Protein AF-A0A522PS83-F1 (afdb_monomer)

pLDDT: mean 82.94, std 20.89, range [27.08, 98.62]

Nearest PDB structures (foldseek):
  3h20-assembly1_A  TM=4.735E-01  e=2.534E-14  Plasmid RSF1010
  8bqs-assembly1_Eq  TM=2.763E-01  e=6.821E+00  Tetrahymena thermophila SB210
  8gym-assembly1_x  TM=2.435E-01  e=6.091E+00  Tetrahymena thermophila SB210

Mean predicted aligned error: 16.38 Å

Secondary structure (DSSP, 8-state):
---STTS-SSTTSPPHHHHHHHHS-TT-EEEEEEEETTTTEEEEEEEEHHHHHTTTHHHHHHHHHTT-EEEEESSEEPTT-SS-SGGGEEE--EEEEEE-SSHHHHHHHHHH-TTSPPPSEEEEEETTEEEEEEEB-S--HHHHHHHHHHHHHHH---TTS-STT-EEEPTTSEE-SSSS-EE-EEEE-----B-GGG--S----PPP--GGGTTTGGGT--------HHHHHHHHHHHHHHTT--HHHHHHHHHHHTTTSSSHHHHHHHHHHHHHHHHHHHTT--HHHHHHHHTT--SSTTS-HHHHHHHHHHHHHHHHHHHHHHHHHTS----------------

Structure (mmCIF, N/CA/C/O backbone):
data_AF-A0A522PS83-F1
#
_entry.id   AF-A0A522PS83-F1
#
loop_
_atom_site.group_PDB
_atom_site.id
_atom_site.type_symbol
_atom_site.label_atom_id
_atom_site.label_alt_id
_atom_site.label_comp_id
_atom_site.label_asym_id
_atom_site.label_entity_id
_atom_site.label_seq_id
_atom_site.pdbx_PDB_ins_code
_atom_site.Cartn_x
_atom_site.Cartn_y
_atom_site.Cartn_z
_atom_site.occupancy
_atom_site.B_iso_or_equiv
_atom_site.auth_seq_id
_atom_site.auth_comp_id
_atom_site.auth_asym_id
_atom_site.auth_atom_id
_atom_site.pdbx_PDB_model_num
ATOM 1 N N . MET A 1 1 ? 24.414 13.169 11.002 1.00 33.94 1 MET A N 1
ATOM 2 C CA . MET A 1 1 ? 23.215 12.868 10.188 1.00 33.94 1 MET A CA 1
ATOM 3 C C . MET A 1 1 ? 23.700 12.121 8.958 1.00 33.94 1 MET A C 1
ATOM 5 O O . MET A 1 1 ? 24.505 12.720 8.258 1.00 33.94 1 MET A O 1
ATOM 9 N N . PRO A 1 2 ? 23.307 10.871 8.667 1.00 35.22 2 PRO A N 1
ATOM 10 C CA . PRO A 1 2 ? 23.619 10.298 7.364 1.00 35.22 2 PRO A CA 1
ATOM 11 C C . PRO A 1 2 ? 22.673 10.936 6.335 1.00 35.22 2 PRO A C 1
ATOM 13 O O . PRO A 1 2 ? 21.620 10.407 5.992 1.00 35.22 2 PRO A O 1
ATOM 16 N N . GLN A 1 3 ? 23.009 12.161 5.932 1.00 44.69 3 GLN A N 1
ATOM 17 C CA . GLN A 1 3 ? 22.616 12.717 4.646 1.00 44.69 3 GLN A CA 1
ATOM 18 C C . GLN A 1 3 ? 23.431 11.968 3.582 1.00 44.69 3 GLN A C 1
ATOM 20 O O . GLN A 1 3 ? 24.632 11.815 3.772 1.00 44.69 3 GLN A O 1
ATOM 25 N N . LEU A 1 4 ? 22.771 11.558 2.488 1.00 42.72 4 LEU A N 1
ATOM 26 C CA . LEU A 1 4 ? 23.319 11.229 1.151 1.00 42.72 4 LEU A CA 1
ATOM 27 C C . LEU A 1 4 ? 23.175 9.794 0.604 1.00 42.72 4 LEU A C 1
ATOM 29 O O . LEU A 1 4 ? 23.260 9.653 -0.608 1.00 42.72 4 LEU A O 1
ATOM 33 N N . GLU A 1 5 ? 22.808 8.760 1.367 1.00 47.12 5 GLU A N 1
ATOM 34 C CA . GLU A 1 5 ? 22.541 7.425 0.758 1.00 47.12 5 GLU A CA 1
ATOM 35 C C . GLU A 1 5 ? 21.129 7.267 0.155 1.00 47.12 5 GLU A C 1
ATOM 37 O O . GLU A 1 5 ? 20.759 6.203 -0.339 1.00 47.12 5 GLU A O 1
ATOM 42 N N . GLN A 1 6 ? 20.308 8.321 0.197 1.00 52.25 6 GLN A N 1
ATOM 43 C CA . GLN A 1 6 ? 18.889 8.259 -0.175 1.00 52.25 6 GLN A CA 1
ATOM 44 C C . GLN A 1 6 ? 18.488 9.155 -1.351 1.00 52.25 6 GLN A C 1
ATOM 46 O O . GLN A 1 6 ? 17.303 9.236 -1.664 1.00 52.25 6 GLN A O 1
ATOM 51 N N . ASN A 1 7 ? 19.430 9.730 -2.097 1.00 54.78 7 ASN A N 1
ATOM 52 C CA . ASN A 1 7 ? 19.102 10.246 -3.432 1.00 54.78 7 ASN A CA 1
ATOM 53 C C . ASN A 1 7 ? 19.032 9.076 -4.415 1.00 54.78 7 ASN A C 1
ATOM 55 O O . ASN A 1 7 ? 19.823 8.139 -4.271 1.00 54.78 7 ASN A O 1
ATOM 59 N N . PRO A 1 8 ? 18.042 9.037 -5.317 1.00 55.44 8 PRO A N 1
ATOM 60 C CA . PRO A 1 8 ? 17.927 7.920 -6.235 1.00 55.44 8 PRO A CA 1
ATOM 61 C C . PRO A 1 8 ? 19.160 7.879 -7.136 1.00 55.44 8 PRO A C 1
ATOM 63 O O . PRO A 1 8 ? 19.649 8.915 -7.579 1.00 55.44 8 PRO A O 1
ATOM 66 N N . ALA A 1 9 ? 19.692 6.675 -7.357 1.00 63.12 9 ALA A N 1
ATOM 67 C CA . ALA A 1 9 ? 20.774 6.479 -8.322 1.00 63.12 9 ALA A CA 1
ATOM 68 C C . ALA A 1 9 ? 20.285 6.777 -9.750 1.00 63.12 9 ALA A C 1
ATOM 70 O O . ALA A 1 9 ? 21.062 7.200 -10.601 1.00 63.12 9 ALA A O 1
ATOM 71 N N . ASP A 1 10 ? 18.986 6.582 -9.981 1.00 71.88 10 ASP A N 1
ATOM 72 C CA . ASP A 1 10 ? 18.279 6.993 -11.183 1.00 71.88 10 ASP A CA 1
ATOM 73 C C . ASP A 1 10 ? 17.763 8.440 -11.028 1.00 71.88 10 ASP A C 1
ATOM 75 O O . ASP A 1 10 ? 16.908 8.688 -10.172 1.00 71.88 10 ASP A O 1
ATOM 79 N N . PRO A 1 11 ? 18.222 9.405 -11.846 1.00 69.00 11 PRO A N 1
ATOM 80 C CA . PRO A 1 11 ? 17.764 10.792 -11.762 1.00 69.00 11 PRO A CA 1
ATOM 81 C C . PRO A 1 11 ? 16.266 10.972 -12.067 1.00 69.00 11 PRO A C 1
ATOM 83 O O . PRO A 1 11 ? 15.719 12.033 -11.771 1.00 69.00 11 PRO A O 1
ATOM 86 N N . TYR A 1 12 ? 15.600 9.965 -12.642 1.00 73.88 12 TYR A N 1
ATOM 87 C CA . TYR A 1 12 ? 14.173 9.998 -12.965 1.00 73.88 12 TYR A CA 1
ATOM 88 C C . TYR A 1 12 ? 13.277 9.375 -11.888 1.00 73.88 12 TYR A C 1
ATOM 90 O O . TYR A 1 12 ? 12.050 9.469 -11.993 1.00 73.88 12 TYR A O 1
ATOM 98 N N . ALA A 1 13 ? 13.847 8.741 -10.861 1.00 85.69 13 ALA A N 1
ATOM 99 C CA . ALA A 1 13 ? 13.055 8.208 -9.762 1.00 85.69 13 ALA A CA 1
ATOM 100 C C . ALA A 1 13 ? 12.641 9.326 -8.793 1.00 85.69 13 ALA A C 1
ATOM 102 O O . ALA A 1 13 ? 13.406 10.236 -8.474 1.00 85.69 13 ALA A O 1
ATOM 103 N N . LEU A 1 14 ? 11.406 9.248 -8.305 1.00 87.56 14 LEU A N 1
ATOM 104 C CA . LEU A 1 14 ? 10.837 10.265 -7.427 1.00 87.56 14 LEU A CA 1
ATOM 105 C C . LEU A 1 14 ? 11.384 10.154 -6.002 1.00 87.56 14 LEU A C 1
ATOM 107 O O . LEU A 1 14 ? 11.504 9.060 -5.442 1.00 87.56 14 LEU A O 1
ATOM 111 N N . THR A 1 15 ? 11.622 11.301 -5.364 1.00 92.75 15 THR A N 1
ATOM 112 C CA . THR A 1 15 ? 11.787 11.342 -3.904 1.00 92.75 15 THR A CA 1
ATOM 113 C C . THR A 1 15 ? 10.453 11.035 -3.204 1.00 92.75 15 THR A C 1
ATOM 115 O O . THR A 1 15 ? 9.387 11.187 -3.818 1.00 92.75 15 THR A O 1
ATOM 118 N N . PRO A 1 16 ? 10.457 10.648 -1.910 1.00 94.81 16 PRO A N 1
ATOM 119 C CA . PRO A 1 16 ? 9.214 10.443 -1.168 1.00 94.81 16 PRO A CA 1
ATOM 120 C C . PRO A 1 16 ? 8.295 11.671 -1.213 1.00 94.81 16 PRO A C 1
ATOM 122 O O . PRO A 1 16 ? 7.082 11.549 -1.366 1.00 94.81 16 PRO A O 1
ATOM 125 N N . GLU A 1 17 ? 8.875 12.867 -1.100 1.00 95.12 17 GLU A N 1
ATOM 126 C CA . GLU A 1 17 ? 8.150 14.135 -1.098 1.00 95.12 17 GLU A CA 1
ATOM 127 C C . GLU A 1 17 ? 7.500 14.420 -2.456 1.00 95.12 17 GLU A C 1
ATOM 129 O O . GLU A 1 17 ? 6.323 14.781 -2.506 1.00 95.12 17 GLU A O 1
ATOM 134 N N . GLN A 1 18 ? 8.239 14.223 -3.554 1.00 94.62 18 GLN A N 1
ATOM 135 C CA . GLN A 1 18 ? 7.715 14.379 -4.914 1.00 94.62 18 GLN A CA 1
ATOM 136 C C . GLN A 1 18 ? 6.591 13.379 -5.193 1.00 94.62 18 GLN A C 1
ATOM 138 O O . GLN A 1 18 ? 5.544 13.760 -5.713 1.00 94.62 18 GLN A O 1
ATOM 143 N N . TYR A 1 19 ? 6.777 12.119 -4.789 1.00 96.81 19 TYR A N 1
ATOM 144 C CA . TYR A 1 19 ? 5.766 11.079 -4.943 1.00 96.81 19 TYR A CA 1
ATOM 145 C C . TYR A 1 19 ? 4.463 11.435 -4.215 1.00 96.81 19 TYR A C 1
ATOM 147 O O . TYR A 1 19 ? 3.384 11.340 -4.804 1.00 96.81 19 TYR A O 1
ATOM 155 N N . ILE A 1 20 ? 4.541 11.887 -2.958 1.00 97.94 20 ILE A N 1
ATOM 156 C CA . ILE A 1 20 ? 3.349 12.272 -2.187 1.00 97.94 20 ILE A CA 1
ATOM 157 C C . ILE A 1 20 ? 2.651 13.469 -2.842 1.00 97.94 20 ILE A C 1
ATOM 159 O O . ILE A 1 20 ? 1.444 13.416 -3.069 1.00 97.94 20 ILE A O 1
ATOM 163 N N . LYS A 1 21 ? 3.400 14.517 -3.206 1.00 96.50 21 LYS A N 1
ATOM 164 C CA . LYS A 1 21 ? 2.841 15.729 -3.831 1.00 96.50 21 LYS A CA 1
ATOM 165 C C . LYS A 1 21 ? 2.216 15.470 -5.206 1.00 96.50 21 LYS A C 1
ATOM 167 O O . LYS A 1 21 ? 1.307 16.189 -5.599 1.00 96.50 21 LYS A O 1
ATOM 172 N N . ALA A 1 22 ? 2.670 14.449 -5.931 1.00 95.00 22 ALA A N 1
ATOM 173 C CA . ALA A 1 22 ? 2.096 14.080 -7.225 1.00 95.00 22 ALA A CA 1
ATOM 174 C C . ALA A 1 22 ? 0.797 13.247 -7.110 1.00 95.00 22 ALA A C 1
ATOM 176 O O . ALA A 1 22 ? -0.026 13.245 -8.037 1.00 95.00 22 ALA A O 1
ATOM 177 N N . ASN A 1 23 ? 0.605 12.541 -5.988 1.00 96.38 23 ASN A N 1
ATOM 178 C CA . ASN A 1 23 ? -0.536 11.645 -5.757 1.00 96.38 23 ASN A CA 1
ATOM 179 C C . ASN A 1 23 ? -1.682 12.290 -4.960 1.00 96.38 23 ASN A C 1
ATOM 181 O O . ASN A 1 23 ? -2.841 11.937 -5.179 1.00 96.38 23 ASN A O 1
ATOM 185 N N . TYR A 1 24 ? -1.387 13.216 -4.046 1.00 97.50 24 TYR A N 1
ATOM 186 C CA . TYR A 1 24 ? -2.348 13.669 -3.035 1.00 97.50 24 TYR A CA 1
ATOM 187 C C . TYR A 1 24 ? -2.466 15.187 -2.962 1.00 97.50 24 TYR A C 1
ATOM 189 O O . TYR A 1 24 ? -1.499 15.914 -3.185 1.00 97.50 24 TYR A O 1
ATOM 197 N N . GLU A 1 25 ? -3.647 15.652 -2.561 1.00 97.44 25 GLU A N 1
ATOM 198 C CA . GLU A 1 25 ? -3.848 17.041 -2.166 1.00 97.44 25 GLU A CA 1
ATOM 199 C C . GLU A 1 25 ? -3.187 17.296 -0.805 1.00 97.44 25 GLU A C 1
ATOM 201 O O . GLU A 1 25 ? -3.238 16.425 0.069 1.00 97.44 25 GLU A O 1
ATOM 206 N N . PRO A 1 26 ? -2.633 18.496 -0.550 1.00 98.19 26 PRO A N 1
ATOM 207 C CA . PRO A 1 26 ? -1.921 18.802 0.695 1.00 98.19 26 PRO A CA 1
ATOM 208 C C . PRO A 1 26 ? -2.712 18.492 1.976 1.00 98.19 26 PRO A C 1
ATOM 210 O O . PRO A 1 26 ? -2.126 18.124 2.997 1.00 98.19 26 PRO A O 1
ATOM 213 N N . THR A 1 27 ? -4.040 18.631 1.924 1.00 97.88 27 THR A N 1
ATOM 214 C CA . THR A 1 27 ? -4.969 18.437 3.048 1.00 97.88 27 THR A CA 1
ATOM 215 C C . THR A 1 27 ? -5.506 17.012 3.175 1.00 97.88 27 THR A C 1
ATOM 217 O O . THR A 1 27 ? -6.186 16.715 4.162 1.00 97.88 27 THR A O 1
ATOM 220 N N . ASP A 1 28 ? -5.197 16.117 2.233 1.00 98.19 28 ASP A N 1
ATOM 221 C CA . ASP A 1 28 ? -5.625 14.724 2.308 1.00 98.19 28 ASP A CA 1
ATOM 222 C C . ASP A 1 28 ? -5.078 14.061 3.560 1.00 98.19 28 ASP A C 1
ATOM 224 O O . ASP A 1 28 ? -3.877 14.098 3.825 1.00 98.19 28 ASP A O 1
ATOM 228 N N . ARG A 1 29 ? -5.956 13.407 4.318 1.00 97.88 29 ARG A N 1
ATOM 229 C CA . ARG A 1 29 ? -5.553 12.616 5.477 1.00 97.88 29 ARG A CA 1
ATOM 230 C C . ARG A 1 29 ? -5.211 11.206 5.041 1.00 97.88 29 ARG A C 1
ATOM 232 O O . ARG A 1 29 ? -6.052 10.498 4.496 1.00 97.88 29 ARG A O 1
ATOM 239 N N . LEU A 1 30 ? -3.980 10.807 5.314 1.00 98.19 30 LEU A N 1
ATOM 240 C CA . LEU A 1 30 ? -3.433 9.511 4.948 1.00 98.19 30 LEU A CA 1
ATOM 241 C C . LEU A 1 30 ? -2.912 8.822 6.198 1.00 98.19 30 LEU A C 1
ATOM 243 O O . LEU A 1 30 ? -2.410 9.462 7.126 1.00 98.19 30 LEU A O 1
ATOM 247 N N . ALA A 1 31 ? -2.997 7.502 6.201 1.00 97.75 31 ALA A N 1
ATOM 248 C CA . ALA A 1 31 ? -2.331 6.691 7.194 1.00 97.75 31 ALA A CA 1
ATOM 249 C C . ALA A 1 31 ? -0.921 6.333 6.723 1.00 97.75 31 ALA A C 1
ATOM 251 O O . ALA A 1 31 ? -0.706 5.782 5.646 1.00 97.75 31 ALA A O 1
ATOM 252 N N . LEU A 1 32 ? 0.034 6.622 7.591 1.00 97.75 32 LEU A N 1
ATOM 253 C CA . LEU A 1 32 ? 1.439 6.291 7.487 1.00 97.75 32 LEU A CA 1
ATOM 254 C C . LEU A 1 32 ? 1.717 5.130 8.439 1.00 97.75 32 LEU A C 1
ATOM 256 O O . LEU A 1 32 ? 1.466 5.242 9.642 1.00 97.75 32 LEU A O 1
ATOM 260 N N . VAL A 1 33 ? 2.223 4.020 7.908 1.00 98.12 33 VAL A N 1
ATOM 261 C CA . VAL A 1 33 ? 2.530 2.817 8.688 1.00 98.12 33 VAL A CA 1
ATOM 262 C C . VAL A 1 33 ? 4.030 2.569 8.652 1.00 98.12 33 VAL A C 1
ATOM 264 O O . VAL A 1 33 ? 4.633 2.478 7.585 1.00 98.12 33 VAL A O 1
ATOM 267 N N . VAL A 1 34 ? 4.625 2.446 9.833 1.00 98.00 34 VAL A N 1
ATOM 268 C CA . VAL A 1 34 ? 6.037 2.137 10.043 1.00 98.00 34 VAL A CA 1
ATOM 269 C C . VAL A 1 34 ? 6.114 0.785 10.737 1.00 98.00 34 VAL A C 1
ATOM 271 O O . VAL A 1 34 ? 5.619 0.632 11.852 1.00 98.00 34 VAL A O 1
ATOM 274 N N . LEU A 1 35 ? 6.691 -0.205 10.062 1.00 97.38 35 LEU A N 1
ATOM 275 C CA . LEU A 1 35 ? 6.693 -1.599 10.503 1.00 97.38 35 LEU A CA 1
ATOM 276 C C . LEU A 1 35 ? 8.122 -2.106 10.677 1.00 97.38 35 LEU A C 1
ATOM 278 O O . LEU A 1 35 ? 8.833 -2.297 9.690 1.00 97.38 35 LEU A O 1
ATOM 282 N N . ASN A 1 36 ? 8.511 -2.412 11.912 1.00 95.12 36 ASN A N 1
ATOM 283 C CA . ASN A 1 36 ? 9.751 -3.116 12.211 1.00 95.12 36 ASN A CA 1
ATOM 284 C C . ASN A 1 36 ? 9.445 -4.579 12.558 1.00 95.12 36 ASN A C 1
ATOM 286 O O . ASN A 1 36 ? 8.890 -4.887 13.612 1.00 95.12 36 ASN A O 1
ATOM 290 N N . ARG A 1 37 ? 9.813 -5.504 11.666 1.00 89.44 37 ARG A N 1
ATOM 291 C CA . ARG A 1 37 ? 9.543 -6.940 11.865 1.00 89.44 37 ARG A CA 1
ATOM 292 C C . ARG A 1 37 ? 10.445 -7.578 12.909 1.00 89.44 37 ARG A C 1
ATOM 294 O O . ARG A 1 37 ? 9.974 -8.452 13.627 1.00 89.44 37 ARG A O 1
ATOM 301 N N . GLN A 1 38 ? 11.701 -7.147 12.991 1.00 88.88 38 GLN A N 1
ATOM 302 C CA . GLN A 1 38 ? 12.669 -7.694 13.943 1.00 88.88 38 GLN A CA 1
ATOM 303 C C . GLN A 1 38 ? 12.278 -7.329 15.377 1.00 88.88 38 GLN A C 1
ATOM 305 O O . GLN A 1 38 ? 12.308 -8.176 16.261 1.00 88.88 38 GLN A O 1
ATOM 310 N N . GLN A 1 39 ? 11.820 -6.093 15.582 1.00 90.81 39 GLN A N 1
ATOM 311 C CA . GLN A 1 39 ? 11.365 -5.599 16.885 1.00 90.81 39 GLN A CA 1
ATOM 312 C C . GLN A 1 39 ? 9.873 -5.856 17.152 1.00 90.81 39 GLN A C 1
ATOM 314 O O . GLN A 1 39 ? 9.370 -5.496 18.211 1.00 90.81 39 GLN A O 1
ATOM 319 N N . ALA A 1 40 ? 9.149 -6.450 16.195 1.00 91.25 40 ALA A N 1
ATOM 320 C CA . ALA A 1 40 ? 7.691 -6.596 16.223 1.00 91.25 40 ALA A CA 1
ATOM 321 C C . ALA A 1 40 ? 6.931 -5.282 16.530 1.00 91.25 40 ALA A C 1
ATOM 323 O O . ALA A 1 40 ? 5.838 -5.314 17.095 1.00 91.25 40 ALA A O 1
ATOM 324 N N . GLU A 1 41 ? 7.490 -4.136 16.133 1.00 93.88 41 GLU A N 1
ATOM 325 C CA . GLU A 1 41 ? 6.910 -2.805 16.328 1.00 93.88 41 GLU A CA 1
ATOM 326 C C . GLU A 1 41 ? 6.077 -2.421 15.098 1.00 93.88 41 GLU A C 1
ATOM 328 O O . GLU A 1 41 ? 6.519 -2.556 13.954 1.00 93.88 41 GLU A O 1
ATOM 333 N N . THR A 1 42 ? 4.866 -1.914 15.321 1.00 95.88 42 THR A N 1
ATOM 334 C CA . THR A 1 42 ? 4.064 -1.260 14.280 1.00 95.88 42 THR A CA 1
ATOM 335 C C . THR A 1 42 ? 3.581 0.082 14.801 1.00 95.88 42 THR A C 1
ATOM 337 O O . THR A 1 42 ? 2.829 0.138 15.769 1.00 95.88 42 THR A O 1
ATOM 340 N N . ILE A 1 43 ? 3.995 1.159 14.139 1.00 96.56 43 ILE A N 1
ATOM 341 C CA . ILE A 1 43 ? 3.524 2.515 14.411 1.00 96.56 43 ILE A CA 1
ATOM 342 C C . ILE A 1 43 ? 2.609 2.925 13.265 1.00 96.56 43 ILE A C 1
ATOM 344 O O . ILE A 1 43 ? 3.007 2.885 12.101 1.00 96.56 43 ILE A O 1
ATOM 348 N N . GLN A 1 44 ? 1.402 3.371 13.595 1.00 95.56 44 GLN A N 1
ATOM 349 C CA . GLN A 1 44 ? 0.498 4.022 12.655 1.00 95.56 44 GLN A CA 1
ATOM 350 C C . GLN A 1 44 ? 0.323 5.485 13.049 1.00 95.56 44 GLN A C 1
ATOM 352 O O . GLN A 1 44 ? 0.162 5.805 14.225 1.00 95.56 44 GLN A O 1
ATOM 357 N N . ARG A 1 45 ? 0.338 6.376 12.059 1.00 95.38 45 ARG A N 1
ATOM 358 C CA . ARG A 1 45 ? -0.018 7.788 12.222 1.00 95.38 45 ARG A CA 1
ATOM 359 C C . ARG A 1 45 ? -0.971 8.196 11.116 1.00 95.38 45 ARG A C 1
ATOM 361 O O . ARG A 1 45 ? -0.729 7.853 9.966 1.00 95.38 45 ARG A O 1
ATOM 368 N N . ILE A 1 46 ? -2.005 8.956 11.452 1.00 96.62 46 ILE A N 1
ATOM 369 C CA . ILE A 1 46 ? -2.855 9.622 10.464 1.00 96.62 46 ILE A CA 1
ATOM 370 C C . ILE A 1 46 ? -2.446 11.089 10.435 1.00 96.62 46 ILE A C 1
ATOM 372 O O . ILE A 1 46 ? -2.394 11.748 11.472 1.00 96.62 46 ILE A O 1
ATOM 376 N N . ALA A 1 47 ? -2.087 11.583 9.257 1.00 96.81 47 ALA A N 1
ATOM 377 C CA . ALA A 1 47 ? -1.622 12.951 9.072 1.00 96.81 47 ALA A CA 1
ATOM 378 C C . ALA A 1 47 ? -1.973 13.450 7.672 1.00 96.81 47 ALA A C 1
ATOM 380 O O . ALA A 1 47 ? -2.342 12.668 6.796 1.00 96.81 47 ALA A O 1
ATOM 381 N N . THR A 1 48 ? -1.857 14.759 7.466 1.00 98.31 48 THR A N 1
ATOM 382 C CA . THR A 1 48 ? -2.037 15.347 6.141 1.00 98.31 48 THR A CA 1
ATOM 383 C C . THR A 1 48 ? -0.895 14.952 5.207 1.00 98.31 48 THR A C 1
ATOM 385 O O . THR A 1 48 ? 0.246 14.792 5.656 1.00 98.31 48 THR A O 1
ATOM 388 N N . ALA A 1 49 ? -1.178 14.838 3.910 1.00 98.38 49 ALA A N 1
ATOM 389 C CA . ALA A 1 49 ? -0.175 14.566 2.889 1.00 98.38 49 ALA A CA 1
ATOM 390 C C . ALA A 1 49 ? 0.988 15.567 2.963 1.00 98.38 49 ALA A C 1
ATOM 392 O O . ALA A 1 49 ? 2.145 15.152 2.937 1.00 98.38 49 ALA A O 1
ATOM 393 N N . GLU A 1 50 ? 0.702 16.856 3.182 1.00 98.19 50 GLU A N 1
ATOM 394 C CA . GLU A 1 50 ? 1.731 17.891 3.346 1.00 98.19 50 GLU A CA 1
A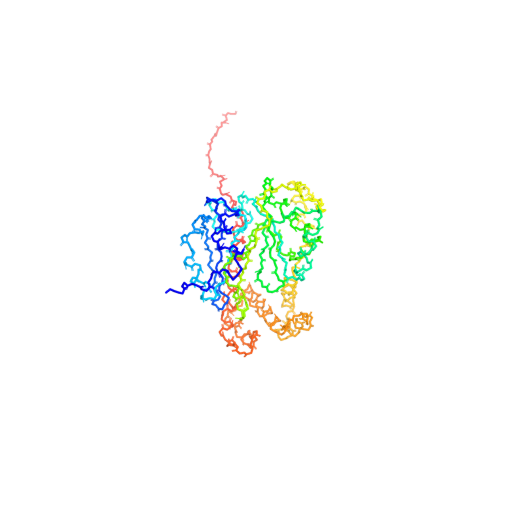TOM 395 C C . GLU A 1 50 ? 2.650 17.621 4.545 1.00 98.19 50 GLU A C 1
ATOM 397 O O . GLU A 1 50 ? 3.873 17.704 4.432 1.00 98.19 50 GLU A O 1
ATOM 402 N N . ALA A 1 51 ? 2.090 17.239 5.698 1.00 98.12 51 ALA A N 1
ATOM 403 C CA . ALA A 1 51 ? 2.888 16.941 6.884 1.00 98.12 51 ALA A CA 1
ATOM 404 C C . ALA A 1 51 ? 3.764 15.695 6.689 1.00 98.12 51 ALA A C 1
ATOM 406 O O . ALA A 1 51 ? 4.895 15.654 7.186 1.00 98.12 51 ALA A O 1
ATOM 407 N N . ILE A 1 52 ? 3.255 14.689 5.968 1.00 98.06 52 ILE A N 1
ATOM 408 C CA . ILE A 1 52 ? 4.025 13.492 5.621 1.00 98.06 52 ILE A CA 1
ATOM 409 C C . ILE A 1 52 ? 5.142 13.866 4.640 1.00 98.06 52 ILE A C 1
ATOM 411 O O . ILE A 1 52 ? 6.285 13.479 4.868 1.00 98.06 52 ILE A O 1
ATOM 415 N N . ALA A 1 53 ? 4.850 14.660 3.607 1.00 97.06 53 ALA A N 1
ATOM 416 C CA . ALA A 1 53 ? 5.801 15.098 2.583 1.00 97.06 53 ALA A CA 1
ATOM 417 C C . ALA A 1 53 ? 6.866 16.082 3.088 1.00 97.06 53 ALA A C 1
ATOM 419 O O . ALA A 1 53 ? 7.817 16.358 2.371 1.00 97.06 53 ALA A O 1
ATOM 420 N N . THR A 1 54 ? 6.736 16.634 4.294 1.00 96.06 54 THR A N 1
ATOM 421 C CA . THR A 1 54 ? 7.695 17.619 4.817 1.00 96.06 54 THR A CA 1
ATOM 422 C C . THR A 1 54 ? 8.187 17.226 6.206 1.00 96.06 54 THR A C 1
ATOM 424 O O . THR A 1 54 ? 9.241 16.609 6.365 1.00 96.06 54 THR A O 1
ATOM 427 N N . ARG A 1 55 ? 7.396 17.533 7.233 1.00 96.62 55 ARG A N 1
ATOM 428 C CA . ARG A 1 55 ? 7.749 17.429 8.651 1.00 96.62 55 ARG A CA 1
ATOM 429 C C . ARG A 1 55 ? 8.163 16.020 9.075 1.00 96.62 55 ARG A C 1
ATOM 431 O O . ARG A 1 55 ? 9.005 15.875 9.957 1.00 96.62 55 ARG A O 1
ATOM 438 N N . PHE A 1 56 ? 7.575 14.977 8.489 1.00 97.00 56 PHE A N 1
ATOM 439 C CA . PHE A 1 56 ? 7.840 13.595 8.909 1.00 97.00 56 PHE A CA 1
ATOM 440 C C . PHE A 1 56 ? 9.037 12.950 8.214 1.00 97.00 56 PHE A C 1
ATOM 442 O O . PHE A 1 56 ? 9.510 11.917 8.685 1.00 97.00 56 PHE A O 1
ATOM 449 N N . GLN A 1 57 ? 9.577 13.551 7.155 1.00 95.56 57 GLN A N 1
ATOM 450 C CA . GLN A 1 57 ? 10.608 12.919 6.332 1.00 95.56 57 GLN A CA 1
ATOM 451 C C . GLN A 1 57 ? 11.875 12.572 7.124 1.00 95.56 57 GLN A C 1
ATOM 453 O O . GLN A 1 57 ? 12.385 11.460 7.017 1.00 95.56 57 GLN A O 1
ATOM 458 N N . GLY A 1 58 ? 12.344 13.459 8.009 1.00 95.06 58 GLY A N 1
ATOM 459 C CA . GLY A 1 58 ? 13.492 13.164 8.880 1.00 95.06 58 GLY A CA 1
ATOM 460 C C . GLY A 1 58 ? 13.260 11.958 9.800 1.00 95.06 58 GLY A C 1
ATOM 461 O O . GLY A 1 58 ? 14.117 11.080 9.908 1.00 95.06 58 GLY A O 1
ATOM 462 N N . TRP A 1 59 ? 12.074 11.875 10.410 1.00 97.31 59 TRP A N 1
ATOM 463 C CA . TRP A 1 59 ? 11.681 10.756 11.273 1.00 97.31 59 TRP A CA 1
ATOM 464 C C . TRP A 1 59 ? 11.541 9.443 10.492 1.00 97.31 59 TRP A C 1
ATOM 466 O O . TRP A 1 59 ? 12.009 8.401 10.950 1.00 97.31 59 TRP A O 1
ATOM 476 N N . LEU A 1 60 ? 10.960 9.495 9.292 1.00 97.44 60 LEU A N 1
ATOM 477 C CA . LEU A 1 60 ? 10.821 8.334 8.415 1.00 97.44 60 LEU A CA 1
ATOM 478 C C . LEU A 1 60 ? 12.175 7.779 7.979 1.00 97.44 60 LEU A C 1
ATOM 480 O O . LEU A 1 60 ? 12.391 6.569 8.052 1.00 97.44 60 LEU A O 1
ATOM 484 N N . ARG A 1 61 ? 13.116 8.654 7.605 1.00 96.12 61 ARG A N 1
ATOM 485 C CA . ARG A 1 61 ? 14.486 8.248 7.263 1.00 96.12 61 ARG A CA 1
ATOM 486 C C . ARG A 1 61 ? 15.182 7.572 8.434 1.00 96.12 61 ARG A C 1
ATOM 488 O O . ARG A 1 61 ? 15.798 6.527 8.251 1.00 96.12 61 ARG A O 1
ATOM 495 N N . HIS A 1 62 ? 15.033 8.125 9.637 1.00 95.75 62 HIS A N 1
ATOM 496 C CA . HIS A 1 62 ? 15.576 7.530 10.854 1.00 95.75 62 HIS A CA 1
ATOM 497 C C . HIS A 1 62 ? 14.986 6.138 11.128 1.00 95.75 62 HIS A C 1
ATOM 499 O O . HIS A 1 62 ? 15.734 5.178 11.304 1.00 95.75 62 HIS A O 1
ATOM 505 N N . LYS A 1 63 ? 13.654 5.995 11.087 1.00 96.75 63 LYS A N 1
ATOM 506 C CA . LYS A 1 63 ? 12.987 4.701 11.292 1.00 96.75 63 LYS A CA 1
ATOM 507 C C . LYS A 1 63 ? 13.369 3.673 10.225 1.00 96.75 63 LYS A C 1
ATOM 509 O O . LYS A 1 63 ? 13.586 2.508 10.561 1.00 96.75 63 LYS A O 1
ATOM 514 N N . ASN A 1 64 ? 13.506 4.087 8.964 1.00 96.19 64 ASN A N 1
ATOM 515 C CA . ASN A 1 64 ? 13.958 3.196 7.899 1.00 96.19 64 ASN A CA 1
ATOM 516 C C . ASN A 1 64 ? 15.419 2.771 8.078 1.00 96.19 64 ASN A C 1
ATOM 518 O O . ASN A 1 64 ? 15.717 1.589 7.930 1.00 96.19 64 ASN A O 1
ATOM 522 N N . ALA A 1 65 ? 16.314 3.677 8.482 1.00 93.69 65 ALA A N 1
ATOM 523 C CA . ALA A 1 65 ? 17.695 3.328 8.823 1.00 93.69 65 ALA A CA 1
ATOM 524 C C . ALA A 1 65 ? 17.770 2.298 9.968 1.00 93.69 65 ALA A C 1
ATOM 526 O O . ALA A 1 65 ? 18.625 1.420 9.943 1.00 93.69 65 ALA A O 1
ATOM 527 N N . GLN A 1 66 ? 16.820 2.338 10.907 1.00 93.75 66 GLN A N 1
ATOM 528 C CA . GLN A 1 66 ? 16.682 1.382 12.016 1.00 93.75 66 GLN A CA 1
ATOM 529 C C . GLN A 1 66 ? 15.944 0.076 11.657 1.00 93.75 66 GLN A C 1
ATOM 531 O O . GLN A 1 66 ? 15.556 -0.681 12.544 1.0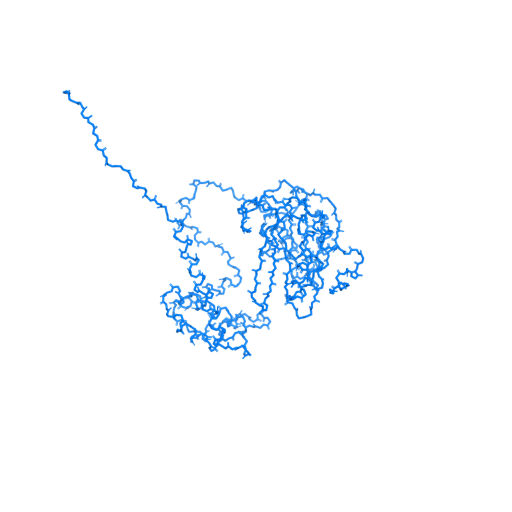0 93.75 66 GLN A O 1
ATOM 536 N N . GLY A 1 67 ? 15.719 -0.204 10.370 1.00 93.62 67 GLY A N 1
ATOM 537 C CA . GLY A 1 67 ? 15.130 -1.474 9.928 1.00 93.62 67 GLY A CA 1
ATOM 538 C C . GLY A 1 67 ? 13.606 -1.471 9.789 1.00 93.62 67 GLY A C 1
ATOM 539 O O . GLY A 1 67 ? 13.015 -2.528 9.569 1.00 93.62 67 GLY A O 1
ATOM 540 N N . SER A 1 68 ? 12.953 -0.308 9.869 1.00 96.88 68 SER A N 1
ATOM 541 C CA . SER A 1 68 ? 11.505 -0.218 9.652 1.00 96.88 68 SER A CA 1
ATOM 542 C C . SER A 1 68 ? 11.150 -0.049 8.176 1.00 96.88 68 SER A C 1
ATOM 544 O O . SER A 1 68 ? 11.721 0.778 7.471 1.00 96.88 68 SER A O 1
ATOM 546 N N . ASP A 1 69 ? 10.138 -0.768 7.714 1.00 97.62 69 ASP A N 1
ATOM 547 C CA . ASP A 1 69 ? 9.498 -0.511 6.430 1.00 97.62 69 ASP A CA 1
ATOM 548 C C . ASP A 1 69 ? 8.481 0.625 6.534 1.00 97.62 69 ASP A C 1
ATOM 550 O O . ASP A 1 69 ? 7.759 0.715 7.528 1.00 97.62 69 ASP A O 1
ATOM 554 N N . ILE A 1 70 ? 8.389 1.449 5.487 1.00 98.19 70 ILE A N 1
ATOM 555 C CA . ILE A 1 70 ? 7.491 2.605 5.433 1.00 98.19 70 ILE A CA 1
ATOM 556 C C . ILE A 1 70 ? 6.397 2.370 4.386 1.00 98.19 70 ILE A C 1
ATOM 558 O O . ILE A 1 70 ? 6.689 2.039 3.232 1.00 98.19 70 ILE A O 1
ATOM 562 N N . TYR A 1 71 ? 5.141 2.559 4.786 1.00 98.44 71 TYR A N 1
ATOM 563 C CA . TYR A 1 71 ? 3.968 2.414 3.928 1.00 98.44 71 TYR A CA 1
ATOM 564 C C . TYR A 1 71 ? 3.027 3.606 4.068 1.00 98.44 71 TYR A C 1
ATOM 566 O O . TYR A 1 71 ? 2.967 4.238 5.123 1.00 98.44 71 TYR A O 1
ATOM 574 N N . ILE A 1 72 ? 2.243 3.858 3.025 1.00 98.19 72 ILE A N 1
ATOM 575 C CA . ILE A 1 72 ? 1.241 4.923 2.982 1.00 98.19 72 ILE A CA 1
ATOM 576 C C . ILE A 1 72 ? -0.088 4.380 2.445 1.00 98.19 72 ILE A C 1
ATOM 578 O O . ILE A 1 72 ? -0.101 3.554 1.527 1.00 98.19 72 ILE A O 1
ATOM 582 N N . SER A 1 73 ? -1.212 4.801 3.025 1.00 98.00 73 SER A N 1
ATOM 583 C CA . SER A 1 73 ? -2.541 4.495 2.487 1.00 98.00 73 SER A CA 1
ATOM 584 C C . SER A 1 73 ? -2.729 5.150 1.128 1.00 98.00 73 SER A C 1
ATOM 586 O O . SER A 1 73 ? -2.273 6.269 0.914 1.00 98.00 73 SER A O 1
ATOM 588 N N . GLN A 1 74 ? -3.420 4.460 0.226 1.00 97.50 74 GLN A N 1
ATOM 589 C CA . GLN A 1 74 ? -3.638 4.966 -1.132 1.00 97.50 74 GLN A CA 1
ATOM 590 C C . GLN A 1 74 ? -4.884 5.840 -1.260 1.00 97.50 74 GLN A C 1
ATOM 592 O O . GLN A 1 74 ? -4.980 6.668 -2.157 1.00 97.50 74 GLN A O 1
ATOM 597 N N . ASN A 1 75 ? -5.845 5.681 -0.357 1.00 98.19 75 ASN A N 1
ATOM 598 C CA . ASN A 1 75 ? -7.092 6.433 -0.370 1.00 98.19 75 ASN A CA 1
ATOM 599 C C . ASN A 1 75 ? -7.183 7.346 0.854 1.00 98.19 75 ASN A C 1
ATOM 601 O O . ASN A 1 75 ? -6.513 7.120 1.867 1.00 98.19 75 ASN A O 1
ATOM 605 N N . VAL A 1 76 ? -7.977 8.409 0.725 1.00 97.88 76 VAL A N 1
ATOM 606 C CA . VAL A 1 76 ? -8.084 9.465 1.737 1.00 97.88 76 VAL A CA 1
ATOM 607 C C . VAL A 1 76 ? -8.980 8.994 2.864 1.00 97.88 76 VAL A C 1
ATOM 609 O O . VAL A 1 76 ? -10.044 8.431 2.611 1.00 97.88 76 VAL A O 1
ATOM 612 N N . LEU A 1 77 ? -8.567 9.271 4.094 1.00 97.44 77 LEU A N 1
ATOM 613 C CA . LEU A 1 77 ? -9.306 8.939 5.301 1.00 97.44 77 LEU A CA 1
ATOM 614 C C . LEU A 1 77 ? -10.226 10.080 5.751 1.00 97.44 77 LEU A C 1
ATOM 616 O O . LEU A 1 77 ? -9.994 11.258 5.461 1.00 97.44 77 LEU A O 1
ATOM 620 N N . ASN A 1 78 ? -11.266 9.721 6.498 1.00 94.31 78 ASN A N 1
ATOM 621 C CA . ASN A 1 78 ? -12.157 10.659 7.170 1.00 94.31 78 ASN A CA 1
ATOM 622 C C . ASN A 1 78 ? -11.396 11.515 8.199 1.00 94.31 78 ASN A C 1
ATOM 624 O O . ASN A 1 78 ? -10.322 11.149 8.683 1.00 94.31 78 ASN A O 1
ATOM 628 N N . GLN A 1 79 ? -11.947 12.688 8.531 1.00 90.31 79 GLN A N 1
ATOM 629 C CA . GLN A 1 79 ? -11.323 13.589 9.510 1.00 90.31 79 GLN A CA 1
ATOM 630 C C . GLN A 1 79 ? -11.257 12.975 10.911 1.00 90.31 79 GLN A C 1
ATOM 632 O O . GLN A 1 79 ? -10.283 13.204 11.623 1.00 90.31 79 GLN A O 1
ATOM 637 N N . ASP A 1 80 ? -12.216 12.130 11.257 1.00 87.44 80 ASP A N 1
ATOM 638 C CA . ASP A 1 80 ? -12.278 11.509 12.581 1.00 87.44 80 ASP A CA 1
ATOM 639 C C . ASP A 1 80 ? -11.746 10.073 12.579 1.00 87.44 80 ASP A C 1
ATOM 641 O O . ASP A 1 80 ? -11.822 9.385 13.590 1.00 87.44 80 ASP A O 1
ATOM 645 N N . ALA A 1 81 ? -11.173 9.622 11.456 1.00 88.38 81 ALA A N 1
ATOM 646 C CA . ALA A 1 81 ? -10.567 8.302 11.372 1.00 88.38 81 ALA A CA 1
ATOM 647 C C . ALA A 1 81 ? -9.383 8.197 12.344 1.00 88.38 81 ALA A C 1
ATOM 649 O O . ALA A 1 81 ? -8.435 8.994 12.281 1.00 88.38 81 ALA A O 1
ATOM 650 N N . ASP A 1 82 ? -9.429 7.174 13.191 1.00 83.88 82 ASP A N 1
ATOM 651 C CA . ASP A 1 82 ? -8.335 6.683 14.032 1.00 83.88 82 ASP A CA 1
ATOM 652 C C . ASP A 1 82 ? -7.696 5.402 13.446 1.00 83.88 82 ASP A C 1
ATOM 654 O O . ASP A 1 82 ? -6.558 5.040 13.776 1.00 83.88 82 ASP A O 1
ATOM 658 N N . GLY A 1 83 ? -8.394 4.765 12.500 1.00 87.31 83 GLY A N 1
ATOM 659 C CA . GLY A 1 83 ? -8.028 3.523 11.839 1.00 87.31 83 GLY A CA 1
ATOM 660 C C . GLY A 1 83 ? -7.815 3.620 10.323 1.00 87.31 83 GLY A C 1
ATOM 661 O O . GLY A 1 83 ? -7.511 4.661 9.743 1.00 87.31 83 GLY A O 1
ATOM 662 N N . ARG A 1 84 ? -7.898 2.449 9.686 1.00 91.06 84 ARG A N 1
ATOM 663 C CA . ARG A 1 84 ? -7.852 2.238 8.226 1.00 91.06 84 ARG A CA 1
ATOM 664 C C . ARG A 1 84 ? -8.869 1.169 7.815 1.00 91.06 84 ARG A C 1
ATOM 666 O O . ARG A 1 84 ? -8.586 0.307 6.991 1.00 91.06 84 ARG A O 1
ATOM 673 N N . THR A 1 85 ? -10.018 1.142 8.469 1.00 91.94 85 THR A N 1
ATOM 674 C CA . THR A 1 85 ? -11.132 0.281 8.078 1.00 91.94 85 THR A CA 1
ATOM 675 C C . THR A 1 85 ? -11.781 0.815 6.804 1.00 91.94 85 THR A C 1
ATOM 677 O O . THR A 1 85 ? -11.516 1.935 6.363 1.00 91.94 85 THR A O 1
ATOM 680 N N . LYS A 1 86 ? -12.675 0.030 6.197 1.00 91.12 86 LYS A N 1
ATOM 681 C CA . LYS A 1 86 ? -13.426 0.496 5.025 1.00 91.12 86 LYS A CA 1
ATOM 682 C C . LYS A 1 86 ? -14.293 1.719 5.339 1.00 91.12 86 LYS A C 1
ATOM 684 O O . LYS A 1 86 ? -14.430 2.574 4.471 1.00 91.12 86 LYS A O 1
ATOM 689 N N . ALA A 1 87 ? -14.813 1.814 6.565 1.00 92.81 87 ALA A N 1
ATOM 690 C CA . ALA A 1 87 ? -15.601 2.952 7.036 1.00 92.81 87 ALA A CA 1
ATOM 691 C C . ALA A 1 87 ? -14.757 4.225 7.218 1.00 92.81 87 ALA A C 1
ATOM 693 O O . ALA A 1 87 ? -15.288 5.330 7.152 1.00 92.81 87 ALA A O 1
ATOM 694 N N . ASP A 1 88 ? -13.440 4.084 7.384 1.00 94.69 88 ASP A N 1
ATOM 695 C CA . ASP A 1 88 ? -12.528 5.220 7.510 1.00 94.69 88 ASP A CA 1
ATOM 696 C C . ASP A 1 88 ? -12.219 5.884 6.164 1.00 94.69 88 ASP A C 1
ATOM 698 O O . ASP A 1 88 ? -11.682 6.988 6.152 1.00 94.69 88 ASP A O 1
ATOM 702 N N . ILE A 1 89 ? -12.539 5.249 5.030 1.00 95.81 89 ILE A N 1
ATOM 703 C CA . ILE A 1 89 ? -12.272 5.811 3.702 1.00 95.81 89 ILE A CA 1
ATOM 704 C C . ILE A 1 89 ? -13.272 6.930 3.387 1.00 95.81 89 ILE A C 1
ATOM 706 O O . ILE A 1 89 ? -14.478 6.709 3.312 1.00 95.81 89 ILE A O 1
ATOM 710 N N . LYS A 1 90 ? -12.740 8.123 3.115 1.00 96.25 90 LYS A N 1
ATOM 711 C CA . LYS A 1 90 ? -13.482 9.297 2.643 1.00 96.25 90 LYS A CA 1
ATOM 712 C C . LYS A 1 90 ? -13.576 9.351 1.122 1.00 96.25 90 LYS A C 1
ATOM 714 O O . LYS A 1 90 ? -14.645 9.586 0.566 1.00 96.25 90 LYS A O 1
ATOM 71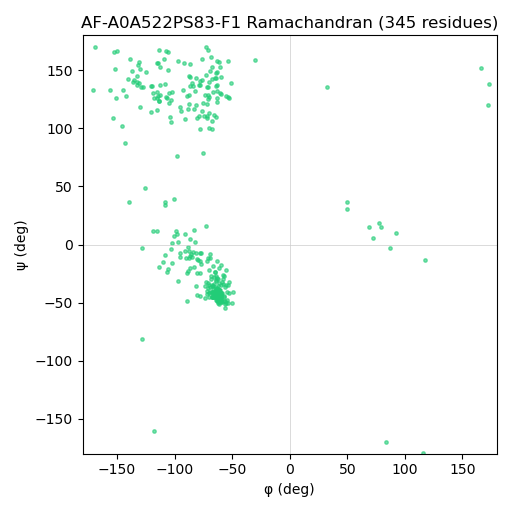9 N N . THR A 1 91 ? -12.441 9.175 0.445 1.00 97.25 91 THR A N 1
ATOM 720 C CA . THR A 1 91 ? -12.330 9.387 -1.005 1.00 97.25 91 THR A CA 1
ATOM 721 C C . THR A 1 91 ? -11.414 8.343 -1.621 1.00 97.25 91 THR A C 1
ATOM 723 O O . THR A 1 91 ? -10.267 8.186 -1.194 1.00 97.25 91 THR A O 1
ATOM 726 N N . ILE A 1 92 ? -11.903 7.674 -2.666 1.00 98.25 92 ILE A N 1
ATOM 727 C CA . ILE A 1 92 ? -11.062 6.864 -3.543 1.00 98.25 92 ILE A CA 1
ATOM 728 C C . ILE A 1 92 ? -10.287 7.806 -4.460 1.00 98.25 92 ILE A C 1
ATOM 730 O O . ILE A 1 92 ? -10.882 8.509 -5.274 1.00 98.25 92 ILE A O 1
ATOM 734 N N . ARG A 1 93 ? -8.963 7.819 -4.305 1.00 97.88 93 ARG A N 1
ATOM 735 C CA . ARG A 1 93 ? -8.036 8.544 -5.183 1.00 97.88 93 ARG A CA 1
ATOM 736 C C . ARG A 1 93 ? -7.254 7.627 -6.091 1.00 97.88 93 ARG A C 1
ATOM 738 O O . ARG A 1 93 ? -6.784 8.079 -7.128 1.00 97.88 93 ARG A O 1
ATOM 745 N N . HIS A 1 94 ? -7.096 6.368 -5.700 1.00 98.50 94 HIS A N 1
ATOM 746 C CA . HIS A 1 94 ? -6.245 5.447 -6.423 1.00 98.50 94 HIS A CA 1
ATOM 747 C C . HIS A 1 94 ? -6.858 4.054 -6.499 1.00 98.50 94 HIS A C 1
ATOM 749 O O . HIS A 1 94 ? -7.424 3.542 -5.529 1.00 98.50 94 HIS A O 1
ATOM 755 N N . VAL A 1 95 ? -6.663 3.427 -7.654 1.00 98.50 95 VAL A N 1
ATOM 756 C CA . VAL A 1 95 ? -6.714 1.972 -7.818 1.00 98.50 95 VAL A CA 1
ATOM 757 C C . VAL A 1 95 ? -5.318 1.479 -8.161 1.00 98.50 95 VAL A C 1
ATOM 759 O O . VAL A 1 95 ? -4.495 2.230 -8.692 1.00 98.50 95 VAL A O 1
ATOM 762 N N . TYR A 1 96 ? -5.023 0.233 -7.820 1.00 98.44 96 TYR A N 1
ATOM 763 C CA . TYR A 1 96 ? -3.667 -0.286 -7.919 1.00 98.44 96 TYR A CA 1
ATOM 764 C C . TYR A 1 96 ? -3.628 -1.794 -8.124 1.00 98.44 96 TYR A C 1
ATOM 766 O O . TYR A 1 96 ? -4.616 -2.499 -7.923 1.00 98.44 96 TYR A O 1
ATOM 774 N N . LEU A 1 97 ? -2.448 -2.268 -8.516 1.00 98.00 97 LEU A N 1
ATOM 775 C CA . LEU A 1 97 ? -2.078 -3.674 -8.575 1.00 98.00 97 LEU A CA 1
ATOM 776 C C . LEU A 1 97 ? -0.774 -3.897 -7.812 1.00 98.00 97 LEU A C 1
ATOM 778 O O . LEU A 1 97 ? 0.181 -3.139 -7.979 1.00 98.00 97 LEU A O 1
ATOM 782 N N . ASP A 1 98 ? -0.733 -4.961 -7.011 1.00 96.19 98 ASP A N 1
ATOM 783 C CA . ASP A 1 98 ? 0.478 -5.444 -6.342 1.00 96.19 98 ASP A CA 1
ATOM 784 C C . ASP A 1 98 ? 0.996 -6.680 -7.093 1.00 96.19 98 ASP A C 1
ATOM 786 O O . ASP A 1 98 ? 0.393 -7.754 -7.060 1.00 96.19 98 ASP A O 1
ATOM 790 N N . LEU A 1 99 ? 2.078 -6.510 -7.847 1.00 95.19 99 LEU A N 1
ATOM 791 C CA . LEU A 1 99 ? 2.655 -7.501 -8.754 1.00 95.19 99 LEU A CA 1
ATOM 792 C C . LEU A 1 99 ? 3.818 -8.217 -8.058 1.00 95.19 99 LEU A C 1
ATOM 794 O O . LEU A 1 99 ? 4.995 -7.941 -8.300 1.00 95.19 99 LEU A O 1
ATOM 798 N N . ASP A 1 100 ? 3.462 -9.128 -7.152 1.00 87.62 100 ASP A N 1
ATOM 799 C CA . ASP A 1 100 ? 4.402 -9.861 -6.292 1.00 87.62 100 ASP A CA 1
ATOM 800 C C . ASP A 1 100 ? 5.032 -11.102 -6.961 1.00 87.62 100 ASP A C 1
ATOM 802 O O . ASP A 1 100 ? 6.057 -11.610 -6.488 1.00 87.62 100 ASP A O 1
ATOM 806 N N . ARG A 1 101 ? 4.398 -11.612 -8.027 1.00 84.50 101 ARG A N 1
ATOM 807 C CA . ARG A 1 101 ? 4.804 -12.781 -8.828 1.00 84.50 101 ARG A CA 1
ATOM 808 C C . ARG A 1 101 ? 4.761 -12.408 -10.306 1.00 84.50 101 ARG A C 1
ATOM 810 O O . ARG A 1 101 ? 3.835 -11.714 -10.714 1.00 84.50 101 ARG A O 1
ATOM 817 N N . ASP A 1 102 ? 5.759 -12.852 -11.070 1.00 89.31 102 ASP A N 1
ATOM 818 C CA . ASP A 1 102 ? 5.895 -12.582 -12.511 1.00 89.31 102 ASP A CA 1
ATOM 819 C C . ASP A 1 102 ? 5.735 -11.093 -12.875 1.00 89.31 102 ASP A C 1
ATOM 821 O O . ASP A 1 102 ? 5.157 -10.736 -13.904 1.00 89.31 102 ASP A O 1
ATOM 825 N N . GLY A 1 103 ? 6.236 -10.205 -12.006 1.00 90.06 103 GLY A N 1
ATOM 826 C CA . GLY A 1 103 ? 5.919 -8.779 -12.047 1.00 90.06 103 GLY A CA 1
ATOM 827 C C . GLY A 1 103 ? 6.365 -8.081 -13.329 1.00 90.06 103 GLY A C 1
ATOM 828 O O . GLY A 1 103 ? 5.641 -7.226 -13.830 1.00 90.06 103 GLY A O 1
ATOM 829 N N . GLU A 1 104 ? 7.501 -8.475 -13.908 1.00 90.75 104 GLU A N 1
ATOM 830 C CA . GLU A 1 104 ? 7.963 -7.952 -15.202 1.00 90.75 104 GLU A CA 1
ATOM 831 C C . GLU A 1 104 ? 7.002 -8.312 -16.341 1.00 90.75 104 GLU A C 1
ATOM 833 O O . GLU A 1 104 ? 6.630 -7.450 -17.139 1.00 90.75 104 GLU A O 1
ATOM 838 N N . GLN A 1 105 ? 6.544 -9.569 -16.387 1.00 92.31 105 GLN A N 1
ATOM 839 C CA . GLN A 1 105 ? 5.605 -10.030 -17.407 1.00 92.31 105 GLN A CA 1
ATOM 840 C C . GLN A 1 105 ? 4.241 -9.345 -17.246 1.00 92.31 105 GLN A C 1
ATOM 842 O O . GLN A 1 105 ? 3.662 -8.889 -18.233 1.00 92.31 105 GLN A O 1
ATOM 847 N N . ALA A 1 106 ? 3.730 -9.250 -16.016 1.00 94.88 106 ALA A N 1
ATOM 848 C CA . ALA A 1 106 ? 2.475 -8.563 -15.725 1.00 94.88 106 ALA A CA 1
ATOM 849 C C . ALA A 1 106 ? 2.551 -7.070 -16.086 1.00 94.88 106 ALA A C 1
ATOM 851 O O . ALA A 1 106 ? 1.654 -6.541 -16.742 1.00 94.88 106 ALA A O 1
ATOM 852 N N . LEU A 1 107 ? 3.656 -6.397 -15.748 1.00 94.19 107 LEU A N 1
ATOM 853 C CA . LEU A 1 107 ? 3.878 -4.997 -16.103 1.00 94.19 107 LEU A CA 1
ATOM 854 C C . LEU A 1 107 ? 3.952 -4.789 -17.623 1.00 94.19 107 LEU A C 1
ATOM 856 O O . LEU A 1 107 ? 3.390 -3.818 -18.131 1.00 94.19 107 LEU A O 1
ATOM 860 N N . ALA A 1 108 ? 4.608 -5.690 -18.360 1.00 92.81 108 ALA A N 1
ATOM 861 C CA . ALA A 1 108 ? 4.642 -5.645 -19.821 1.00 92.81 108 ALA A CA 1
ATOM 862 C C . ALA A 1 108 ? 3.239 -5.815 -20.431 1.00 92.81 108 ALA A C 1
ATOM 864 O O . ALA A 1 108 ? 2.866 -5.049 -21.319 1.00 92.81 108 ALA A O 1
ATOM 865 N N . LYS A 1 109 ? 2.434 -6.752 -19.907 1.00 96.38 109 LYS A N 1
ATOM 866 C CA . LYS A 1 109 ? 1.028 -6.944 -20.311 1.00 96.38 109 LYS A CA 1
ATOM 867 C C . LYS A 1 109 ? 0.187 -5.690 -20.070 1.00 96.38 109 LYS A C 1
ATOM 869 O O . LYS A 1 109 ? -0.548 -5.285 -20.962 1.00 96.38 109 LYS A O 1
ATOM 874 N N . ILE A 1 110 ? 0.330 -5.051 -18.906 1.00 97.19 110 ILE A N 1
ATOM 875 C CA . ILE A 1 110 ? -0.366 -3.796 -18.577 1.00 97.19 110 ILE A CA 1
ATOM 876 C C . ILE A 1 110 ? 0.010 -2.694 -19.573 1.00 97.19 110 ILE A C 1
ATOM 878 O O . ILE A 1 110 ? -0.873 -2.043 -20.119 1.00 97.19 110 ILE A O 1
ATOM 882 N N . LYS A 1 111 ? 1.308 -2.505 -19.849 1.00 92.94 111 LYS A N 1
ATOM 883 C CA . LYS A 1 111 ? 1.795 -1.464 -20.774 1.00 92.94 111 LYS A CA 1
ATOM 884 C C . LYS A 1 111 ? 1.324 -1.663 -22.218 1.00 92.94 111 LYS A C 1
ATOM 886 O O . LYS A 1 111 ? 1.191 -0.682 -22.940 1.00 92.94 111 LYS A O 1
ATOM 891 N N . ALA A 1 112 ? 1.111 -2.908 -22.637 1.00 94.06 112 ALA A N 1
ATOM 892 C CA . ALA A 1 112 ? 0.658 -3.245 -23.984 1.00 94.06 112 ALA A CA 1
ATOM 893 C C . ALA A 1 112 ? -0.875 -3.300 -24.126 1.00 94.06 112 ALA A C 1
ATOM 895 O O . ALA A 1 112 ? -1.374 -3.402 -25.246 1.00 94.06 112 ALA A O 1
ATOM 896 N N . SER A 1 113 ? -1.627 -3.278 -23.020 1.00 95.56 113 SER A N 1
ATOM 897 C CA . SER A 1 113 ? -3.075 -3.485 -23.048 1.00 95.56 113 SER A CA 1
ATOM 898 C C . SER A 1 113 ? -3.832 -2.202 -23.403 1.00 95.56 113 SER A C 1
ATOM 900 O O . SER A 1 113 ? -3.606 -1.173 -22.768 1.00 95.56 113 SER A O 1
ATOM 902 N N . PRO A 1 114 ? -4.799 -2.252 -24.339 1.00 95.19 114 PRO A N 1
ATOM 903 C CA . PRO A 1 114 ? -5.727 -1.148 -24.571 1.00 95.19 114 PRO A CA 1
ATOM 904 C C . PRO A 1 114 ? -6.853 -1.088 -23.522 1.00 95.19 114 PRO A C 1
ATOM 906 O O . PRO A 1 114 ? -7.651 -0.153 -23.535 1.00 95.19 114 PRO A O 1
ATOM 909 N N . ASN A 1 115 ? -6.956 -2.086 -22.632 1.00 95.56 115 ASN A N 1
ATOM 910 C CA . ASN A 1 115 ? -8.068 -2.203 -21.685 1.00 95.56 115 ASN A CA 1
ATOM 911 C C . ASN A 1 115 ? -7.870 -1.393 -20.402 1.00 95.56 115 ASN A C 1
ATOM 913 O O . ASN A 1 115 ? -8.801 -1.251 -19.608 1.00 95.56 115 ASN A O 1
ATOM 917 N N . VAL A 1 116 ? -6.673 -0.862 -20.184 1.00 97.38 116 VAL A N 1
ATOM 918 C CA . VAL A 1 116 ? -6.370 0.042 -19.078 1.00 97.38 116 VAL A CA 1
ATOM 919 C C . VAL A 1 116 ? -5.604 1.244 -19.61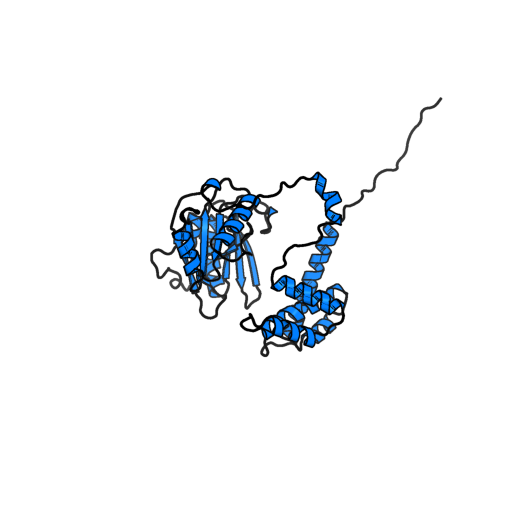4 1.00 97.38 116 VAL A C 1
ATOM 921 O O . VAL A 1 116 ? -4.808 1.095 -20.540 1.00 97.38 116 VAL A O 1
ATOM 924 N N . PRO A 1 117 ? -5.817 2.445 -19.057 1.00 97.44 117 PRO A N 1
ATOM 925 C CA . PRO A 1 117 ? -5.034 3.601 -19.455 1.00 97.44 117 PRO A CA 1
ATOM 926 C C . PRO A 1 117 ? -3.591 3.474 -18.949 1.00 97.44 117 PRO A C 1
ATOM 928 O O . PRO A 1 117 ? -3.288 2.667 -18.063 1.00 97.44 117 PRO A O 1
ATOM 931 N N . THR A 1 118 ? -2.696 4.322 -19.458 1.00 96.81 118 THR A N 1
ATOM 932 C CA . THR A 1 118 ? -1.314 4.402 -18.968 1.00 96.81 118 THR A CA 1
ATOM 933 C C . THR A 1 118 ? -1.299 4.623 -17.449 1.00 96.81 118 THR A C 1
ATOM 935 O O . THR A 1 118 ? -1.934 5.572 -16.973 1.00 96.81 118 THR A O 1
ATOM 938 N N . PRO A 1 119 ? -0.580 3.797 -16.665 1.00 97.94 119 PRO A N 1
ATOM 939 C CA . PRO A 1 119 ? -0.497 3.982 -15.221 1.00 97.94 119 PRO A CA 1
ATOM 940 C C . PRO A 1 119 ? 0.116 5.335 -14.865 1.00 97.94 119 PRO A C 1
ATOM 942 O O . PRO A 1 119 ? 0.914 5.892 -15.616 1.00 97.94 119 PRO A O 1
ATOM 945 N N . ASN A 1 120 ? -0.237 5.874 -13.701 1.00 98.06 120 ASN A N 1
ATOM 946 C CA . ASN A 1 120 ? 0.386 7.095 -13.202 1.00 98.06 120 ASN A CA 1
ATOM 947 C C . ASN A 1 120 ? 1.759 6.804 -12.621 1.00 98.06 120 ASN A C 1
ATOM 949 O O . ASN A 1 120 ? 2.704 7.525 -12.934 1.00 98.06 120 ASN A O 1
ATOM 953 N N . PHE A 1 121 ? 1.870 5.739 -11.824 1.00 97.19 121 PHE A N 1
ATOM 954 C CA . PHE A 1 121 ? 3.118 5.362 -11.173 1.00 97.19 121 PHE A CA 1
ATOM 955 C C . PHE A 1 121 ? 3.379 3.868 -11.288 1.00 97.19 121 PHE A C 1
ATOM 957 O O . PHE A 1 121 ? 2.474 3.045 -11.140 1.00 97.19 121 PHE A O 1
ATOM 964 N N . VAL A 1 122 ? 4.647 3.537 -11.499 1.00 97.00 122 VAL A N 1
ATOM 965 C CA . VAL A 1 122 ? 5.182 2.189 -11.322 1.00 97.00 122 VAL A CA 1
ATOM 966 C C . VAL A 1 122 ? 6.228 2.271 -10.224 1.00 97.00 122 VAL A C 1
ATOM 968 O O . VAL A 1 122 ? 7.140 3.089 -10.301 1.00 97.00 122 VAL A O 1
ATOM 971 N N . ILE A 1 123 ? 6.084 1.440 -9.200 1.00 97.38 123 ILE A N 1
ATOM 972 C CA . ILE A 1 123 ? 6.979 1.371 -8.047 1.00 97.38 123 ILE A CA 1
ATOM 973 C C . ILE A 1 123 ? 7.689 0.027 -8.087 1.00 97.38 123 ILE A C 1
ATOM 975 O O . ILE A 1 123 ? 7.021 -1.003 -8.075 1.00 97.38 123 ILE A O 1
ATOM 979 N N . ASN A 1 124 ? 9.018 0.003 -8.087 1.00 94.88 124 ASN A N 1
ATOM 980 C CA . ASN A 1 124 ? 9.775 -1.233 -7.933 1.00 94.88 124 ASN A CA 1
ATOM 981 C C . ASN A 1 124 ? 10.064 -1.486 -6.449 1.00 94.88 124 ASN A C 1
ATOM 983 O O . ASN A 1 124 ? 10.868 -0.798 -5.825 1.00 94.88 124 ASN A O 1
ATOM 987 N N . THR A 1 125 ? 9.389 -2.474 -5.862 1.00 93.88 125 THR A N 1
ATOM 988 C CA . THR A 1 125 ? 9.444 -2.727 -4.411 1.00 93.88 125 THR A CA 1
ATOM 989 C C . THR A 1 125 ? 10.569 -3.682 -4.006 1.00 93.88 125 THR A C 1
ATOM 991 O O . THR A 1 125 ? 11.012 -3.681 -2.853 1.00 93.88 125 THR A O 1
ATOM 994 N N . SER A 1 126 ? 11.006 -4.523 -4.945 1.00 92.38 126 SER A N 1
ATOM 995 C CA . SER A 1 126 ? 12.157 -5.436 -4.886 1.00 92.38 126 SER A CA 1
ATOM 996 C C . SER A 1 126 ? 12.426 -5.989 -6.296 1.00 92.38 126 SER A C 1
ATOM 998 O O . SER A 1 126 ? 11.582 -5.783 -7.174 1.00 92.38 126 SER A O 1
ATOM 1000 N N . PRO A 1 127 ? 13.549 -6.684 -6.561 1.00 90.00 127 PRO A N 1
ATOM 1001 C CA . PRO A 1 127 ? 13.833 -7.216 -7.895 1.00 90.00 127 PRO A CA 1
ATOM 1002 C C . PRO A 1 127 ? 12.668 -8.058 -8.441 1.00 90.00 127 PRO A C 1
ATOM 1004 O O . PRO A 1 127 ? 12.182 -8.959 -7.757 1.00 90.00 127 PRO A O 1
ATOM 1007 N N . GLY A 1 128 ? 12.187 -7.717 -9.641 1.00 89.56 128 GLY A N 1
ATOM 1008 C CA . GLY A 1 128 ? 11.068 -8.390 -10.313 1.00 89.56 128 GLY A CA 1
ATOM 1009 C C . GLY A 1 128 ? 9.669 -8.137 -9.728 1.00 89.56 128 GLY A C 1
ATOM 1010 O O . GLY A 1 128 ? 8.713 -8.758 -10.193 1.00 89.56 128 GLY A O 1
ATOM 1011 N N . LYS A 1 129 ? 9.520 -7.253 -8.728 1.00 94.81 129 LYS A N 1
ATOM 1012 C CA . LYS A 1 129 ? 8.232 -6.955 -8.074 1.00 94.81 129 LYS A CA 1
ATOM 1013 C C . LYS A 1 129 ? 7.842 -5.496 -8.185 1.00 94.81 129 LYS A C 1
ATOM 1015 O O . LYS A 1 129 ? 8.663 -4.605 -7.942 1.00 94.81 129 LYS A O 1
ATOM 1020 N N . TYR A 1 130 ? 6.571 -5.258 -8.489 1.00 97.12 130 TYR A N 1
ATOM 1021 C CA . TYR A 1 130 ? 6.089 -3.917 -8.790 1.00 97.12 130 TYR A CA 1
ATOM 1022 C C . TYR A 1 130 ? 4.756 -3.608 -8.125 1.00 97.12 130 TYR A C 1
ATOM 1024 O O . TYR A 1 130 ? 3.923 -4.486 -7.961 1.00 97.12 130 TYR A O 1
ATOM 1032 N N . GLN A 1 131 ? 4.535 -2.342 -7.794 1.00 98.25 131 GLN A N 1
ATOM 1033 C CA . GLN A 1 131 ? 3.212 -1.807 -7.488 1.00 98.25 131 GLN A CA 1
ATOM 1034 C C . GLN A 1 131 ? 2.854 -0.798 -8.573 1.00 98.25 131 GLN A C 1
ATOM 1036 O O . GLN A 1 131 ? 3.657 0.080 -8.888 1.00 98.25 131 GLN A O 1
ATOM 1041 N N . VAL A 1 132 ? 1.682 -0.950 -9.183 1.00 98.44 132 VAL A N 1
ATOM 1042 C CA . VAL A 1 132 ? 1.222 -0.102 -10.291 1.00 98.44 132 VAL A CA 1
ATOM 1043 C C . VAL A 1 132 ? -0.007 0.664 -9.839 1.00 98.44 132 VAL A C 1
ATOM 1045 O O . VAL A 1 132 ? -0.911 0.066 -9.262 1.00 98.44 132 VAL A O 1
ATOM 1048 N N . ILE A 1 133 ? -0.025 1.976 -10.060 1.00 98.50 133 ILE A N 1
ATOM 1049 C CA . ILE A 1 133 ? -1.023 2.881 -9.483 1.00 98.50 133 ILE A CA 1
ATOM 1050 C C . ILE A 1 133 ? -1.637 3.755 -10.572 1.00 98.50 133 ILE A C 1
ATOM 1052 O O . ILE A 1 133 ? -0.923 4.347 -11.387 1.00 98.50 133 ILE A O 1
ATOM 1056 N N . TRP A 1 134 ? -2.961 3.886 -10.521 1.00 98.62 134 TRP A N 1
ATOM 1057 C CA . TRP A 1 134 ? -3.747 4.825 -11.313 1.00 98.62 134 TRP A CA 1
ATOM 1058 C C . TRP A 1 134 ? -4.477 5.795 -10.391 1.00 98.62 134 TRP A C 1
ATOM 1060 O O . TRP A 1 134 ? -5.162 5.373 -9.460 1.00 98.62 134 TRP A O 1
ATOM 1070 N N . LYS A 1 135 ? -4.363 7.090 -10.683 1.00 98.56 135 LYS A N 1
ATOM 1071 C CA . LYS A 1 135 ? -5.161 8.157 -10.084 1.00 98.56 135 LYS A CA 1
ATOM 1072 C C . LYS A 1 135 ? -6.563 8.086 -10.666 1.00 98.56 135 LYS A C 1
ATOM 1074 O O . LYS A 1 135 ? -6.725 8.074 -11.885 1.00 98.56 135 LYS A O 1
ATOM 1079 N N . VAL A 1 136 ? -7.569 8.058 -9.804 1.00 98.50 136 VAL A N 1
ATOM 1080 C CA . VAL A 1 136 ? -8.977 7.992 -10.191 1.00 98.50 136 VAL A CA 1
ATOM 1081 C C . VAL A 1 136 ? -9.812 9.034 -9.461 1.00 98.50 136 VAL A C 1
ATOM 1083 O O . VAL A 1 136 ? -9.452 9.498 -8.379 1.00 98.50 136 VAL A O 1
ATOM 1086 N N . GLN A 1 137 ? -10.953 9.378 -10.047 1.00 97.38 137 GLN A N 1
ATOM 1087 C CA . GLN A 1 137 ? -11.960 10.245 -9.445 1.00 97.38 137 GLN A CA 1
ATOM 1088 C C . GLN A 1 137 ? -13.374 9.724 -9.710 1.00 97.38 137 GLN A C 1
ATOM 1090 O O . GLN A 1 137 ? -13.606 8.956 -10.642 1.00 97.38 137 GLN A O 1
ATOM 1095 N N . GLY A 1 138 ? -14.328 10.161 -8.884 1.00 95.50 138 GLY A N 1
ATOM 1096 C CA . GLY A 1 138 ? -15.748 9.841 -9.065 1.00 95.50 138 GLY A CA 1
ATOM 1097 C C . GLY A 1 138 ? -16.116 8.374 -8.822 1.00 95.50 138 GLY A C 1
ATOM 1098 O O . GLY A 1 138 ? -17.201 7.959 -9.205 1.00 95.50 138 GLY A O 1
ATOM 1099 N N . MET A 1 139 ? -15.232 7.594 -8.193 1.00 95.12 139 MET A N 1
ATOM 1100 C CA . MET A 1 139 ? -15.413 6.160 -7.978 1.00 95.12 139 MET A CA 1
ATOM 1101 C C . MET A 1 139 ? -15.781 5.865 -6.524 1.00 95.12 139 MET A C 1
ATOM 1103 O O . MET A 1 139 ? -15.112 6.321 -5.592 1.00 95.12 139 MET A O 1
ATOM 1107 N N . LYS A 1 140 ? -16.831 5.070 -6.313 1.00 94.81 140 LYS A N 1
ATOM 1108 C CA . LYS A 1 140 ? -17.201 4.572 -4.986 1.00 94.81 140 LYS A CA 1
ATOM 1109 C C . LYS A 1 140 ? -16.267 3.446 -4.558 1.00 94.81 140 LYS A C 1
ATOM 1111 O O . LYS A 1 140 ? -15.657 2.753 -5.372 1.00 94.81 140 LYS A O 1
ATOM 1116 N N . GLN A 1 141 ? -16.223 3.195 -3.253 1.00 94.50 141 GLN A N 1
ATOM 1117 C CA . GLN A 1 141 ? -15.396 2.136 -2.678 1.00 94.50 141 GLN A CA 1
ATOM 1118 C C . GLN A 1 141 ? -15.647 0.766 -3.334 1.00 94.50 141 GLN A C 1
ATOM 1120 O O . GLN A 1 141 ? -14.704 0.138 -3.807 1.00 94.50 141 GLN A O 1
ATOM 1125 N N . ALA A 1 142 ? -16.905 0.329 -3.445 1.00 94.19 142 ALA A N 1
ATOM 1126 C CA . ALA A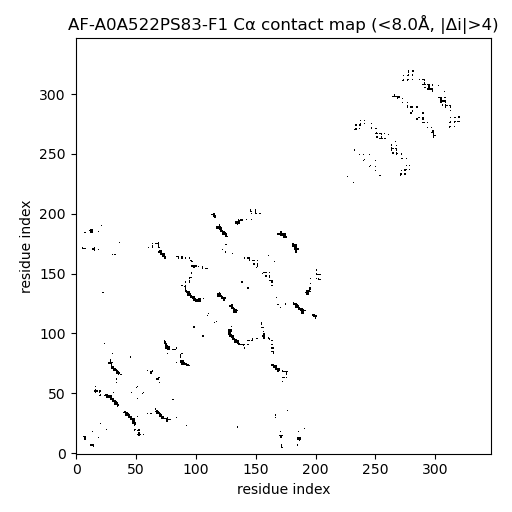 1 142 ? -17.242 -0.968 -4.040 1.00 94.19 142 ALA A CA 1
ATOM 1127 C C . ALA A 1 142 ? -16.854 -1.078 -5.528 1.00 94.19 142 ALA A C 1
ATOM 1129 O O . ALA A 1 142 ? -16.382 -2.130 -5.963 1.00 94.19 142 ALA A O 1
ATOM 1130 N N . GLU A 1 143 ? -17.012 0.007 -6.291 1.00 95.50 143 GLU A N 1
ATOM 1131 C CA . GLU A 1 143 ? -16.619 0.092 -7.703 1.00 95.50 143 GLU A CA 1
ATOM 1132 C C . GLU A 1 143 ? -15.102 -0.050 -7.851 1.00 95.50 143 GLU A C 1
ATOM 1134 O O . GLU A 1 143 ? -14.638 -0.853 -8.660 1.00 95.50 143 GLU A O 1
ATOM 1139 N N . SER A 1 144 ? -14.336 0.639 -6.999 1.00 96.75 144 SER A N 1
ATOM 1140 C CA . SER A 1 144 ? -12.870 0.572 -6.997 1.00 96.75 144 SER A CA 1
ATOM 1141 C C . SER A 1 144 ? -12.336 -0.821 -6.688 1.00 96.75 144 SER A C 1
ATOM 1143 O O . SER A 1 144 ? -11.450 -1.319 -7.382 1.00 96.75 144 SER A O 1
ATOM 1145 N N . GLU A 1 145 ? -12.921 -1.505 -5.705 1.00 96.12 145 GLU A N 1
ATOM 1146 C CA . GLU A 1 145 ? -12.525 -2.867 -5.363 1.00 96.12 145 GLU A CA 1
ATOM 1147 C C . GLU A 1 145 ? -12.946 -3.858 -6.458 1.00 96.12 145 GLU A C 1
ATOM 1149 O O . GLU A 1 145 ? -12.221 -4.811 -6.744 1.00 96.12 145 GLU A O 1
ATOM 1154 N N . ASN A 1 146 ? -14.095 -3.642 -7.116 1.00 95.25 146 ASN A N 1
ATOM 1155 C CA . ASN A 1 146 ? -14.503 -4.468 -8.254 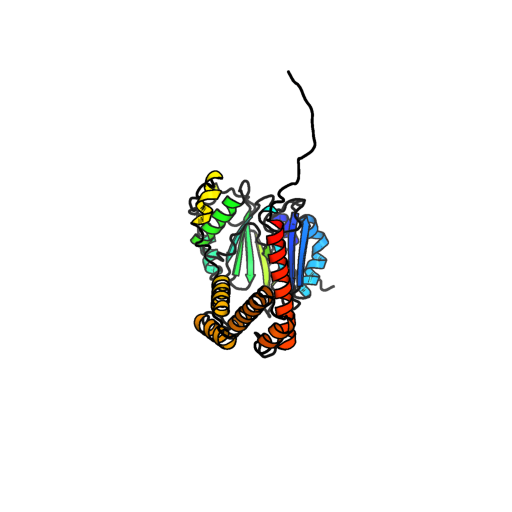1.00 95.25 146 ASN A CA 1
ATOM 1156 C C . ASN A 1 146 ? -13.559 -4.299 -9.449 1.00 95.25 146 ASN A C 1
ATOM 1158 O O . ASN A 1 146 ? -13.173 -5.293 -10.066 1.00 95.25 146 ASN A O 1
ATOM 1162 N N . LEU A 1 147 ? -13.151 -3.060 -9.731 1.00 96.94 147 LEU A N 1
ATOM 1163 C CA . LEU A 1 147 ? -12.182 -2.748 -10.772 1.00 96.94 147 LEU A CA 1
ATOM 1164 C C . LEU A 1 147 ? -10.817 -3.380 -10.471 1.00 96.94 147 LEU A C 1
ATOM 1166 O O . LEU A 1 147 ? -10.280 -4.075 -11.328 1.00 96.94 147 LEU A O 1
ATOM 1170 N N . MET A 1 148 ? -10.284 -3.233 -9.253 1.00 97.38 148 MET A N 1
ATOM 1171 C CA . MET A 1 148 ? -9.016 -3.872 -8.867 1.00 97.38 148 MET A CA 1
ATOM 1172 C C . MET A 1 148 ? -9.083 -5.398 -8.993 1.00 97.38 148 MET A C 1
ATOM 1174 O O . MET A 1 148 ? -8.170 -6.005 -9.546 1.00 97.38 148 MET A O 1
ATOM 1178 N N . ARG A 1 149 ? -10.190 -6.033 -8.583 1.00 96.19 149 ARG A N 1
ATOM 1179 C CA . ARG A 1 149 ? -10.392 -7.477 -8.805 1.00 96.19 149 ARG A CA 1
ATOM 1180 C C . ARG A 1 149 ? -10.422 -7.850 -10.287 1.00 96.19 149 ARG A C 1
ATOM 1182 O O . ARG A 1 149 ? -9.903 -8.905 -10.641 1.00 96.19 149 ARG A O 1
ATOM 1189 N N . ALA A 1 150 ? -11.043 -7.036 -11.142 1.00 95.81 150 ALA A N 1
ATOM 1190 C CA . ALA A 1 150 ? -11.054 -7.266 -12.587 1.00 95.81 150 ALA A CA 1
ATOM 1191 C C . ALA A 1 150 ? -9.650 -7.145 -13.188 1.00 95.81 150 ALA A C 1
ATOM 1193 O O . ALA A 1 150 ? -9.221 -8.048 -13.901 1.00 95.81 150 ALA A O 1
ATOM 1194 N N . MET A 1 151 ? -8.904 -6.107 -12.810 1.00 96.44 151 MET A N 1
ATOM 1195 C CA . MET A 1 151 ? -7.519 -5.923 -13.239 1.00 96.44 151 MET A CA 1
ATOM 1196 C C . MET A 1 151 ? -6.610 -7.067 -12.765 1.00 96.44 151 MET A C 1
ATOM 1198 O O . MET A 1 151 ? -5.804 -7.549 -13.552 1.00 96.44 151 MET A O 1
ATOM 1202 N N . VAL A 1 152 ? -6.772 -7.571 -11.532 1.00 94.06 152 VAL A N 1
ATOM 1203 C CA . VAL A 1 152 ? -6.005 -8.740 -11.058 1.00 94.06 152 VAL A CA 1
ATOM 1204 C C . VAL A 1 152 ? -6.321 -9.994 -11.876 1.00 94.06 152 VAL A C 1
ATOM 1206 O O . VAL A 1 152 ? -5.414 -10.754 -12.201 1.00 94.06 152 VAL A O 1
ATOM 1209 N N . ARG A 1 153 ? -7.590 -10.228 -12.243 1.00 92.31 153 ARG A N 1
ATOM 1210 C CA . ARG A 1 153 ? -7.948 -11.369 -13.107 1.00 92.31 153 ARG A CA 1
ATOM 1211 C C . ARG A 1 153 ? -7.313 -11.268 -14.493 1.00 92.31 153 ARG A C 1
ATOM 1213 O O . ARG A 1 153 ? -6.940 -12.292 -15.051 1.00 92.31 153 ARG A O 1
ATOM 1220 N N . GLU A 1 154 ? -7.229 -10.062 -15.044 1.00 94.25 154 GLU A N 1
ATOM 1221 C CA . GLU A 1 154 ? -6.732 -9.839 -16.403 1.00 94.25 154 GLU A CA 1
ATOM 1222 C C . GLU A 1 154 ? -5.199 -9.831 -16.483 1.00 94.25 154 GLU A C 1
ATOM 1224 O O . GLU A 1 154 ? -4.617 -10.451 -17.373 1.00 94.25 154 GLU A O 1
ATOM 1229 N N . PHE A 1 155 ? -4.533 -9.166 -15.538 1.00 92.00 155 PHE A N 1
ATOM 1230 C CA . PHE A 1 155 ? -3.088 -8.923 -15.589 1.00 92.00 155 PHE A CA 1
ATOM 1231 C C . PHE A 1 155 ? -2.279 -9.742 -14.579 1.00 92.00 155 PHE A C 1
ATOM 1233 O O . PHE A 1 155 ? -1.050 -9.770 -14.664 1.00 92.00 155 PHE A O 1
ATOM 1240 N N . GLY A 1 156 ? -2.943 -10.430 -13.650 1.00 89.69 156 GLY A N 1
ATOM 1241 C CA . GLY A 1 156 ? -2.316 -11.059 -12.492 1.00 89.69 156 GLY A CA 1
ATOM 1242 C C . GLY A 1 156 ? -2.104 -10.080 -11.332 1.00 89.69 156 GLY A C 1
ATOM 1243 O O . GLY A 1 156 ? -2.609 -8.958 -11.323 1.00 89.69 156 GLY A O 1
ATOM 1244 N N . GLY A 1 157 ? -1.348 -10.521 -10.328 1.00 87.44 157 GLY A N 1
ATOM 1245 C CA . GLY A 1 157 ? -1.096 -9.778 -9.091 1.00 87.44 157 GLY A CA 1
ATOM 1246 C C . GLY A 1 157 ? -1.657 -10.476 -7.852 1.00 87.44 157 GLY A C 1
ATOM 1247 O O . GLY A 1 157 ? -2.213 -11.573 -7.922 1.00 87.44 157 GLY A O 1
ATOM 1248 N N . ASP A 1 158 ? -1.476 -9.855 -6.690 1.00 83.19 158 ASP A N 1
ATOM 1249 C CA . ASP A 1 158 ? -1.991 -10.373 -5.425 1.00 83.19 158 ASP A CA 1
ATOM 1250 C C . ASP A 1 158 ? -3.514 -10.176 -5.331 1.00 83.19 158 ASP A C 1
ATOM 1252 O O . ASP A 1 158 ? -4.013 -9.066 -5.147 1.00 83.19 158 ASP A O 1
ATOM 1256 N N . HIS A 1 159 ? -4.269 -11.276 -5.395 1.00 82.81 159 HIS A N 1
ATOM 1257 C CA . HIS A 1 159 ? -5.723 -11.274 -5.201 1.00 82.81 159 HIS A CA 1
ATOM 1258 C C . HIS A 1 159 ? -6.148 -10.690 -3.844 1.00 82.81 159 HIS A C 1
ATOM 1260 O O . HIS A 1 159 ? -7.248 -10.139 -3.733 1.00 82.81 159 HIS A O 1
ATOM 1266 N N . ALA A 1 160 ? -5.285 -10.773 -2.824 1.00 78.50 160 ALA A N 1
ATOM 1267 C CA . ALA A 1 160 ? -5.539 -10.206 -1.505 1.00 78.50 160 ALA A CA 1
ATOM 1268 C C . ALA A 1 160 ? -5.248 -8.696 -1.419 1.00 78.50 160 ALA A C 1
ATOM 1270 O O . ALA A 1 160 ? -5.557 -8.085 -0.399 1.00 78.50 160 ALA A O 1
ATOM 1271 N N . ALA A 1 161 ? -4.672 -8.080 -2.456 1.00 83.19 161 ALA A N 1
ATOM 1272 C CA . ALA A 1 161 ? -4.361 -6.650 -2.518 1.00 83.19 161 ALA A CA 1
ATOM 1273 C C . ALA A 1 161 ? -5.400 -5.862 -3.340 1.00 83.19 161 ALA A C 1
ATOM 1275 O O . ALA A 1 161 ? -5.051 -4.963 -4.098 1.00 83.19 161 ALA A O 1
ATOM 1276 N N . THR A 1 162 ? -6.682 -6.215 -3.202 1.00 88.62 162 THR A N 1
ATOM 1277 C CA . THR A 1 162 ? -7.806 -5.599 -3.940 1.00 88.62 162 THR A CA 1
ATOM 1278 C C . THR A 1 162 ? -8.786 -4.844 -3.036 1.00 88.62 162 THR A C 1
ATOM 1280 O O . THR A 1 162 ? -9.883 -4.483 -3.464 1.00 88.62 162 THR A O 1
ATOM 1283 N N . ASP A 1 163 ? -8.416 -4.616 -1.774 1.00 90.50 163 ASP A N 1
ATOM 1284 C CA . ASP A 1 163 ? -9.198 -3.842 -0.812 1.00 90.50 163 ASP A CA 1
ATOM 1285 C C . ASP A 1 163 ? -8.868 -2.349 -0.905 1.00 90.50 163 ASP A C 1
ATOM 1287 O O . ASP A 1 163 ? -7.724 -1.982 -1.111 1.00 90.50 163 ASP A O 1
ATOM 1291 N N . SER A 1 164 ? -9.841 -1.464 -0.703 1.00 93.31 164 SER A N 1
ATOM 1292 C CA . SER A 1 164 ? -9.639 -0.005 -0.791 1.00 93.31 164 SER A CA 1
ATOM 1293 C C . SER A 1 164 ? -8.779 0.599 0.335 1.00 93.31 164 SER A C 1
ATOM 1295 O O . SER A 1 164 ? -8.423 1.779 0.267 1.00 93.31 164 SER A O 1
ATOM 1297 N N . THR A 1 165 ? -8.434 -0.189 1.356 1.00 93.75 165 THR A N 1
ATOM 1298 C CA . THR A 1 165 ? -7.755 0.250 2.586 1.00 93.75 165 THR A CA 1
ATOM 1299 C C . THR A 1 165 ? -6.261 -0.069 2.618 1.00 93.75 165 THR A C 1
ATOM 1301 O O . THR A 1 165 ? -5.575 0.238 3.605 1.00 93.75 165 THR A O 1
ATOM 1304 N N . ARG A 1 166 ? -5.733 -0.672 1.545 1.00 93.06 166 ARG A N 1
ATOM 1305 C CA . ARG A 1 166 ? -4.344 -1.119 1.479 1.00 93.06 166 ARG A CA 1
ATOM 1306 C C . ARG A 1 166 ? -3.380 0.047 1.670 1.00 93.06 166 ARG A C 1
ATOM 1308 O O . ARG A 1 166 ? -3.576 1.170 1.193 1.00 93.06 166 ARG A O 1
ATOM 1315 N N . VAL A 1 167 ? -2.283 -0.269 2.347 1.00 96.69 167 VAL A N 1
ATOM 1316 C CA . VAL A 1 167 ? -1.095 0.576 2.391 1.00 96.69 167 VAL A CA 1
ATOM 1317 C C . VAL A 1 167 ? -0.050 -0.009 1.448 1.00 96.69 167 VAL A C 1
ATOM 1319 O O . VAL A 1 167 ? 0.219 -1.210 1.485 1.00 96.69 167 VAL A O 1
ATOM 1322 N N . LEU A 1 168 ? 0.530 0.833 0.599 1.00 97.38 168 LEU A N 1
ATOM 1323 C CA . LEU A 1 168 ? 1.596 0.449 -0.327 1.00 97.38 168 LEU A CA 1
ATOM 1324 C C . LEU A 1 168 ? 2.924 1.031 0.137 1.00 97.38 168 LEU A C 1
ATOM 1326 O O . LEU A 1 168 ? 2.970 1.875 1.034 1.00 97.38 168 LEU A O 1
ATOM 1330 N N . ARG A 1 169 ? 4.016 0.545 -0.451 1.00 97.50 169 ARG A N 1
ATOM 1331 C CA . ARG A 1 169 ? 5.362 1.003 -0.117 1.00 97.50 169 ARG A CA 1
ATOM 1332 C C . ARG A 1 169 ? 5.510 2.479 -0.468 1.00 97.50 169 ARG A C 1
ATOM 1334 O O . ARG A 1 169 ? 5.156 2.878 -1.570 1.00 97.50 169 ARG A O 1
ATOM 1341 N N . LEU A 1 170 ? 6.051 3.276 0.453 1.00 97.62 170 LEU A N 1
ATOM 1342 C CA . LEU A 1 170 ? 6.411 4.658 0.145 1.00 97.62 170 LEU A CA 1
ATOM 1343 C C . LEU A 1 170 ? 7.778 4.667 -0.573 1.00 97.62 170 LEU A C 1
ATOM 1345 O O . LEU A 1 170 ? 8.746 4.171 0.014 1.00 97.62 170 LEU A O 1
ATOM 1349 N N . PRO A 1 171 ? 7.880 5.185 -1.813 1.00 96.19 171 PRO A N 1
ATOM 1350 C CA . PRO A 1 171 ? 9.149 5.253 -2.539 1.00 96.19 171 PRO A CA 1
ATOM 1351 C C . PRO A 1 171 ? 10.184 6.149 -1.856 1.00 96.19 171 PRO A C 1
ATOM 1353 O O . PRO A 1 171 ? 9.835 7.018 -1.059 1.00 96.19 171 PRO A O 1
ATOM 1356 N N . GLY A 1 172 ? 11.460 5.919 -2.166 1.00 93.75 172 GLY A N 1
ATOM 1357 C CA . GLY A 1 172 ? 12.625 6.601 -1.597 1.00 93.75 172 GLY A CA 1
ATOM 1358 C C . GLY A 1 172 ? 13.174 5.982 -0.305 1.00 93.75 172 GLY A C 1
ATOM 1359 O O . GLY A 1 172 ? 14.206 6.425 0.194 1.00 93.75 172 GLY A O 1
ATOM 1360 N N . PHE A 1 173 ? 12.532 4.934 0.217 1.00 94.75 173 PHE A N 1
ATOM 1361 C CA . PHE A 1 173 ? 12.994 4.169 1.379 1.00 94.75 173 PHE A CA 1
ATOM 1362 C C . PHE A 1 173 ? 13.481 2.775 0.976 1.00 94.75 173 PHE A C 1
ATOM 1364 O O . PHE A 1 173 ? 13.114 2.246 -0.071 1.00 94.75 173 PHE A O 1
ATOM 1371 N N . PHE A 1 174 ? 14.289 2.140 1.824 1.00 94.31 174 PHE A N 1
ATOM 1372 C CA . PHE A 1 174 ? 14.716 0.761 1.599 1.00 94.31 174 PHE A CA 1
ATOM 1373 C C . PHE A 1 174 ? 13.673 -0.233 2.109 1.00 94.31 174 PHE A C 1
ATOM 1375 O O . PHE A 1 174 ? 13.174 -0.110 3.227 1.00 94.31 174 PHE A O 1
ATOM 1382 N N . ASN A 1 175 ? 13.401 -1.267 1.324 1.00 94.00 175 ASN A N 1
ATOM 1383 C CA . ASN A 1 175 ? 12.679 -2.452 1.745 1.00 94.00 175 ASN A CA 1
ATOM 1384 C C . ASN A 1 175 ? 13.551 -3.271 2.711 1.00 94.00 175 ASN A C 1
ATOM 1386 O O . ASN A 1 175 ? 14.583 -3.816 2.323 1.00 94.00 175 ASN A O 1
ATOM 1390 N N . LYS A 1 176 ? 13.119 -3.354 3.969 1.00 92.12 176 LYS A N 1
ATOM 1391 C CA . LYS A 1 176 ? 13.766 -4.049 5.091 1.00 92.12 176 LYS A CA 1
ATOM 1392 C C . LYS A 1 176 ? 13.193 -5.445 5.346 1.00 92.12 176 LYS A C 1
ATOM 1394 O O . LYS A 1 176 ? 13.501 -6.069 6.356 1.00 92.12 176 LYS A O 1
ATOM 1399 N N . LYS A 1 177 ? 12.338 -5.953 4.448 1.00 85.50 177 LYS A N 1
ATOM 1400 C CA . LYS A 1 177 ? 11.818 -7.330 4.517 1.00 85.50 177 LYS A CA 1
ATOM 1401 C C . LYS A 1 177 ? 12.905 -8.378 4.242 1.00 85.50 177 LYS A C 1
ATOM 1403 O O . LYS A 1 177 ? 12.771 -9.505 4.707 1.00 85.50 177 LYS A O 1
ATOM 1408 N N . TYR A 1 178 ? 13.933 -8.015 3.480 1.00 83.31 178 TYR A N 1
ATOM 1409 C CA . TYR A 1 178 ? 15.029 -8.888 3.065 1.00 83.31 178 TYR A CA 1
ATOM 1410 C C . TYR A 1 178 ? 16.352 -8.411 3.676 1.00 83.31 178 TYR A C 1
ATOM 1412 O O . TYR A 1 178 ? 16.484 -7.235 4.010 1.00 83.31 178 TYR A O 1
ATOM 1420 N N . GLU A 1 179 ? 17.321 -9.320 3.809 1.00 72.62 179 GLU A N 1
ATOM 1421 C CA . GLU A 1 179 ? 18.640 -9.027 4.391 1.00 72.62 179 GLU A CA 1
ATOM 1422 C C . GLU A 1 179 ? 19.402 -7.975 3.573 1.00 72.62 179 GLU A C 1
ATOM 1424 O O . GLU A 1 179 ? 19.855 -6.963 4.110 1.00 72.62 179 GLU A O 1
ATOM 1429 N N . LYS A 1 180 ? 19.452 -8.152 2.246 1.00 78.12 180 LYS A N 1
ATOM 1430 C CA . LYS A 1 180 ? 19.911 -7.107 1.332 1.00 78.12 180 LYS A CA 1
ATOM 1431 C C . LYS A 1 180 ? 18.781 -6.103 1.116 1.00 78.12 180 LYS A C 1
ATOM 1433 O O . LYS A 1 180 ? 17.777 -6.414 0.474 1.00 78.12 180 LYS A O 1
ATOM 1438 N N . GLY A 1 181 ? 18.958 -4.896 1.648 1.00 78.00 181 GLY A N 1
ATOM 1439 C CA . GLY A 1 181 ? 18.014 -3.804 1.442 1.00 78.00 181 GLY A CA 1
ATOM 1440 C C . GLY A 1 181 ? 17.881 -3.461 -0.043 1.00 78.00 181 GLY A C 1
ATOM 1441 O O . GLY A 1 181 ? 18.881 -3.253 -0.725 1.00 78.00 181 GLY A O 1
ATOM 1442 N N . HIS A 1 182 ? 16.644 -3.372 -0.529 1.00 88.69 182 HIS A N 1
ATOM 1443 C CA . HIS A 1 182 ? 16.335 -2.889 -1.879 1.00 88.69 182 HIS A CA 1
ATOM 1444 C C . HIS A 1 182 ? 15.736 -1.494 -1.788 1.00 88.69 182 HIS A C 1
ATOM 1446 O O . HIS A 1 182 ? 14.761 -1.308 -1.060 1.00 88.69 182 HIS A O 1
ATOM 1452 N N . ARG A 1 183 ? 16.294 -0.514 -2.494 1.00 91.56 183 ARG A N 1
ATOM 1453 C CA . ARG A 1 183 ? 15.707 0.823 -2.531 1.00 91.56 183 ARG A CA 1
ATOM 1454 C C . ARG A 1 183 ? 14.411 0.782 -3.337 1.00 91.56 183 ARG A C 1
ATOM 1456 O O . ARG A 1 183 ? 14.400 0.323 -4.469 1.00 91.56 183 ARG A O 1
ATOM 1463 N N . ILE A 1 184 ? 13.323 1.246 -2.738 1.00 94.81 184 ILE A N 1
ATOM 1464 C CA . ILE A 1 184 ? 12.029 1.315 -3.407 1.00 94.81 184 ILE A CA 1
ATOM 1465 C C . ILE A 1 184 ? 12.023 2.571 -4.271 1.00 94.81 184 ILE A C 1
ATOM 1467 O O . ILE A 1 184 ? 11.943 3.676 -3.736 1.00 94.81 184 ILE A O 1
ATOM 1471 N N . ASP A 1 185 ? 12.083 2.401 -5.585 1.00 93.44 185 ASP A N 1
ATOM 1472 C CA . ASP A 1 185 ? 12.044 3.504 -6.544 1.00 93.44 185 ASP A CA 1
ATOM 1473 C C . ASP A 1 185 ? 10.691 3.563 -7.250 1.00 93.44 185 ASP A C 1
ATOM 1475 O O . ASP A 1 185 ? 10.004 2.548 -7.398 1.00 93.44 185 ASP A O 1
ATOM 1479 N N . ALA A 1 186 ? 10.287 4.767 -7.650 1.00 94.81 186 ALA A N 1
ATOM 1480 C CA . ALA A 1 186 ? 9.040 5.000 -8.360 1.00 94.81 186 ALA A CA 1
ATOM 1481 C C . ALA A 1 186 ? 9.235 5.958 -9.524 1.00 94.81 186 ALA A C 1
ATOM 1483 O O . ALA A 1 186 ? 9.902 6.983 -9.381 1.00 94.81 186 ALA A O 1
ATOM 1484 N N . TRP A 1 187 ? 8.574 5.648 -10.635 1.00 92.62 187 TRP A N 1
ATOM 1485 C CA . TRP A 1 187 ? 8.589 6.446 -11.854 1.00 92.62 187 TRP A CA 1
ATOM 1486 C C . TRP A 1 187 ? 7.179 6.896 -12.195 1.00 92.62 187 TRP A C 1
ATOM 1488 O O . TRP A 1 187 ? 6.227 6.112 -12.121 1.00 92.62 187 TRP A O 1
ATOM 1498 N N . GLN A 1 188 ? 7.055 8.163 -12.576 1.00 91.38 188 GLN A N 1
ATOM 1499 C CA . GLN A 1 188 ? 5.806 8.713 -13.072 1.00 91.38 188 GLN A CA 1
ATOM 1500 C C . GLN A 1 188 ? 5.695 8.489 -14.581 1.00 91.38 188 GLN A C 1
ATOM 1502 O O . GLN A 1 188 ? 6.590 8.855 -15.337 1.00 91.38 188 GLN A O 1
ATOM 1507 N N . HIS A 1 189 ? 4.574 7.921 -15.016 1.00 91.00 189 HIS A N 1
ATOM 1508 C CA . HIS A 1 189 ? 4.277 7.646 -16.425 1.00 91.00 189 HIS A CA 1
ATOM 1509 C C . HIS A 1 189 ? 3.100 8.476 -16.961 1.00 91.00 189 HIS A C 1
ATOM 1511 O O . HIS A 1 189 ? 2.976 8.651 -18.170 1.00 91.00 189 HIS A O 1
ATOM 1517 N N . SER A 1 190 ? 2.249 9.010 -16.079 1.00 92.06 190 SER A N 1
ATOM 1518 C CA . SER A 1 190 ? 1.127 9.882 -16.441 1.00 92.06 190 SER A CA 1
ATOM 1519 C C . SER A 1 190 ? 0.782 10.847 -15.302 1.00 92.06 190 SER A C 1
ATOM 1521 O O . SER A 1 190 ? 0.949 10.536 -14.119 1.00 92.06 190 SER A O 1
ATOM 1523 N N . CYS A 1 191 ? 0.261 12.024 -15.646 1.00 92.00 191 CYS A N 1
ATOM 1524 C CA . CYS A 1 191 ? -0.316 12.990 -14.704 1.00 92.00 191 CYS A CA 1
ATOM 1525 C C . CYS A 1 191 ? -1.856 13.008 -14.714 1.00 92.00 191 CYS A C 1
ATOM 1527 O O . CYS A 1 191 ? -2.450 13.713 -13.900 1.00 92.00 191 CYS A O 1
ATOM 1529 N N . GLN A 1 192 ? -2.487 12.235 -15.604 1.00 95.00 192 GLN A N 1
ATOM 1530 C CA . GLN A 1 192 ? -3.938 12.208 -15.792 1.00 95.00 192 GLN A CA 1
ATOM 1531 C C . GLN A 1 192 ? -4.665 11.615 -14.580 1.00 95.00 192 GLN A C 1
ATOM 1533 O O . GLN A 1 192 ? -4.113 10.778 -13.865 1.00 95.00 192 GLN A O 1
ATOM 1538 N N . THR A 1 193 ? -5.916 12.025 -14.384 1.00 97.88 193 THR A N 1
ATOM 1539 C CA . THR A 1 193 ? -6.833 11.419 -13.412 1.00 97.88 193 THR A CA 1
ATOM 1540 C C . THR A 1 193 ? -7.964 10.752 -14.178 1.00 97.88 193 THR A C 1
ATOM 1542 O O . THR A 1 193 ? -8.645 11.406 -14.964 1.00 97.88 193 THR A O 1
ATOM 1545 N N . TYR A 1 194 ? -8.162 9.460 -13.942 1.00 98.12 194 TYR A N 1
ATOM 1546 C CA . TYR A 1 194 ? -9.082 8.632 -14.712 1.00 98.12 194 TYR A CA 1
ATOM 1547 C C . TYR A 1 194 ? -10.446 8.479 -14.030 1.00 98.12 194 TYR A C 1
ATOM 1549 O O . TYR A 1 194 ? -10.598 8.626 -12.816 1.00 98.12 194 TYR A O 1
ATOM 1557 N N . GLN A 1 195 ? -11.458 8.145 -14.813 1.00 96.88 195 GLN A N 1
ATOM 1558 C CA . GLN A 1 195 ? -12.760 7.684 -14.346 1.00 96.88 195 GLN A CA 1
ATOM 1559 C C . GLN A 1 195 ? -12.880 6.176 -14.574 1.00 96.88 195 GLN A C 1
ATOM 1561 O O . GLN A 1 195 ? -12.115 5.581 -15.330 1.00 96.88 195 GLN A O 1
ATOM 1566 N N . GLN A 1 196 ? -13.871 5.531 -13.954 1.00 95.50 196 GLN A N 1
ATOM 1567 C CA . GLN A 1 196 ? -14.106 4.095 -14.156 1.00 95.50 196 GLN A CA 1
ATOM 1568 C C . GLN A 1 196 ? -14.290 3.733 -15.638 1.00 95.50 196 GLN A C 1
ATOM 1570 O O . GLN A 1 196 ? -13.835 2.679 -16.070 1.00 95.50 196 GLN A O 1
ATOM 1575 N N . SER A 1 197 ? -14.916 4.618 -16.419 1.00 95.88 197 SER A N 1
ATOM 1576 C CA . SER A 1 197 ? -15.145 4.431 -17.853 1.00 95.88 197 SER A CA 1
ATOM 1577 C C . SER A 1 197 ? -13.866 4.296 -18.674 1.00 95.88 197 SER A C 1
ATOM 1579 O O . SER A 1 197 ? -13.936 3.778 -19.787 1.00 95.88 197 SER A O 1
ATOM 1581 N N . ASP A 1 198 ? -12.719 4.748 -18.168 1.00 97.44 198 ASP A N 1
ATOM 1582 C CA . ASP A 1 198 ? -11.438 4.665 -18.877 1.00 97.44 198 ASP A CA 1
ATOM 1583 C C . ASP A 1 198 ? -10.845 3.251 -18.823 1.00 97.44 198 ASP A C 1
ATOM 1585 O O . ASP A 1 198 ? -10.004 2.896 -19.644 1.00 97.44 198 ASP A O 1
ATOM 1589 N N . PHE A 1 199 ? -11.332 2.414 -17.904 1.00 97.38 199 PHE A N 1
ATOM 1590 C CA . PHE A 1 199 ? -10.944 1.017 -17.768 1.00 97.38 199 PHE A CA 1
ATOM 1591 C C . PHE A 1 199 ? -11.944 0.139 -18.529 1.00 97.38 199 PHE A C 1
ATOM 1593 O O . PHE A 1 199 ? -13.132 0.103 -18.211 1.00 97.38 199 PHE A O 1
ATOM 1600 N N . LYS A 1 200 ? -11.465 -0.585 -19.542 1.00 96.81 200 LYS A N 1
ATOM 1601 C CA . LYS A 1 200 ? -12.266 -1.476 -20.405 1.00 96.81 200 LYS A CA 1
ATOM 1602 C C . LYS A 1 200 ? -12.171 -2.950 -20.003 1.00 96.81 200 LYS A C 1
ATOM 1604 O O . LYS A 1 200 ? -12.612 -3.821 -20.745 1.00 96.81 200 LYS A O 1
ATOM 1609 N N . VAL A 1 201 ? -11.606 -3.226 -18.830 1.00 93.94 201 VAL A N 1
ATOM 1610 C CA . VAL A 1 201 ? -11.538 -4.573 -18.254 1.00 93.94 201 VAL A CA 1
ATOM 1611 C C . VAL A 1 201 ? -12.941 -5.111 -17.955 1.00 93.94 201 VAL A C 1
ATOM 1613 O O . VAL A 1 201 ? -13.848 -4.364 -17.577 1.00 93.94 201 VAL A O 1
ATOM 1616 N N . ALA A 1 202 ? -13.129 -6.425 -18.079 1.00 89.56 202 ALA A N 1
ATOM 1617 C CA . ALA A 1 202 ? -14.421 -7.058 -17.822 1.00 89.56 202 ALA A CA 1
ATOM 1618 C C . ALA A 1 202 ? -14.770 -7.033 -16.318 1.00 89.56 202 ALA A C 1
ATOM 1620 O O . ALA A 1 202 ? -14.287 -7.841 -15.509 1.00 89.56 202 ALA A O 1
ATOM 1621 N N . LEU A 1 203 ? -15.631 -6.088 -15.933 1.00 86.81 203 LEU A N 1
ATOM 1622 C CA . LEU A 1 203 ? -16.159 -5.985 -14.576 1.00 86.81 203 LEU A CA 1
ATOM 1623 C C . LEU A 1 203 ? -17.124 -7.143 -14.294 1.00 86.81 203 LEU A C 1
ATOM 1625 O O . LEU A 1 203 ? -17.942 -7.511 -15.133 1.00 86.81 203 LEU A O 1
ATOM 1629 N N . GLY A 1 204 ? -17.055 -7.708 -13.088 1.00 70.25 204 GLY A N 1
ATOM 1630 C CA . GLY A 1 204 ? -18.077 -8.655 -12.642 1.00 70.25 204 GLY A CA 1
ATOM 1631 C C . GLY A 1 204 ? -19.378 -7.906 -12.355 1.00 70.25 204 GLY A C 1
ATOM 1632 O O . GLY A 1 204 ? -19.336 -6.853 -11.713 1.00 70.25 204 GLY A O 1
ATOM 1633 N N . THR A 1 205 ? -20.519 -8.430 -12.808 1.00 52.75 205 THR A N 1
ATOM 1634 C CA . THR A 1 205 ? -21.847 -7.900 -12.466 1.00 52.75 205 THR A CA 1
ATOM 1635 C C . THR A 1 205 ? -22.082 -8.066 -10.965 1.00 52.75 205 THR A C 1
ATOM 1637 O O . THR A 1 205 ? -22.211 -9.187 -10.472 1.00 52.75 205 THR A O 1
ATOM 1640 N N . GLY A 1 206 ? -22.096 -6.961 -10.219 1.00 44.31 206 GLY A N 1
ATOM 1641 C CA . GLY A 1 206 ? -22.470 -6.965 -8.807 1.00 44.31 206 GLY A CA 1
ATOM 1642 C C . GLY A 1 206 ? -23.969 -7.223 -8.656 1.00 44.31 206 GLY A C 1
ATOM 1643 O O . GLY A 1 206 ? -24.768 -6.527 -9.271 1.00 44.31 206 GLY A O 1
ATOM 1644 N N . GLN A 1 207 ? -24.362 -8.210 -7.848 1.00 36.22 207 GLN A N 1
ATOM 1645 C CA . GLN A 1 207 ? -25.738 -8.301 -7.357 1.00 36.22 207 GLN A CA 1
ATOM 1646 C C . GLN A 1 207 ? -26.026 -7.124 -6.416 1.00 36.22 207 GLN A C 1
ATOM 1648 O O . GLN A 1 207 ? -25.252 -6.846 -5.498 1.00 36.22 207 GLN A O 1
ATOM 1653 N N . GLU A 1 208 ? -27.155 -6.462 -6.658 1.00 34.59 208 GLU A N 1
ATOM 1654 C CA . GLU A 1 208 ? -27.752 -5.423 -5.824 1.00 34.59 208 GLU A CA 1
ATOM 1655 C C . GLU A 1 208 ? -27.973 -5.913 -4.382 1.00 34.59 208 GLU A C 1
ATOM 1657 O O . GLU A 1 208 ? -28.592 -6.950 -4.132 1.00 34.59 208 GLU A O 1
ATOM 1662 N N . LEU A 1 209 ? -27.479 -5.141 -3.414 1.00 37.22 209 LEU A N 1
ATOM 1663 C CA . LEU A 1 209 ? -27.747 -5.334 -1.992 1.00 37.22 209 LEU A CA 1
ATOM 1664 C C . LEU A 1 209 ? -29.146 -4.791 -1.672 1.00 37.22 209 LEU A C 1
ATOM 1666 O O . LEU A 1 209 ? -29.324 -3.588 -1.504 1.00 37.22 209 LEU A O 1
ATOM 1670 N N . ASN A 1 210 ? -30.136 -5.682 -1.589 1.00 30.44 210 ASN A N 1
ATOM 1671 C CA . ASN A 1 210 ? -31.508 -5.347 -1.209 1.00 30.44 210 ASN A CA 1
ATOM 1672 C C . ASN A 1 210 ? -31.710 -5.576 0.316 1.00 30.44 210 ASN A C 1
ATOM 1674 O O . ASN A 1 210 ? -31.639 -6.734 0.753 1.00 30.44 210 ASN A O 1
ATOM 1678 N N . PRO A 1 211 ? -31.974 -4.539 1.148 1.00 32.31 211 PRO A N 1
ATOM 1679 C CA . PRO A 1 211 ? -31.889 -4.626 2.619 1.00 32.31 211 PRO A CA 1
ATOM 1680 C C . PRO A 1 211 ? -32.921 -5.543 3.294 1.00 32.31 211 PRO A C 1
ATOM 1682 O O . PRO A 1 211 ? -32.710 -5.971 4.428 1.00 32.31 211 PRO A O 1
ATOM 1685 N N . ALA A 1 212 ? -34.014 -5.894 2.612 1.00 31.94 212 ALA A N 1
ATOM 1686 C CA . ALA A 1 212 ? -35.086 -6.732 3.161 1.00 31.94 212 ALA A CA 1
ATOM 1687 C C . ALA A 1 212 ? -34.855 -8.250 2.993 1.00 31.94 212 ALA A C 1
ATOM 1689 O O . ALA A 1 212 ? -35.600 -9.058 3.543 1.00 31.94 212 ALA A O 1
ATOM 1690 N N . SER A 1 213 ? -33.802 -8.663 2.279 1.00 34.72 213 SER A N 1
ATOM 1691 C CA . SER A 1 213 ? -33.404 -10.079 2.167 1.00 34.72 213 SER A CA 1
ATOM 1692 C C . SER A 1 213 ? -32.479 -10.545 3.309 1.00 34.72 213 SER A C 1
ATOM 1694 O O . SER A 1 213 ? -32.267 -11.744 3.511 1.00 34.72 213 SER A O 1
ATOM 1696 N N . SER A 1 214 ? -32.001 -9.594 4.116 1.00 35.12 214 SER A N 1
ATOM 1697 C CA . SER A 1 214 ? -30.954 -9.751 5.133 1.00 35.12 214 SER A CA 1
ATOM 1698 C C . SER A 1 214 ? -31.361 -10.552 6.376 1.00 35.12 214 SER A C 1
ATOM 1700 O O . SER A 1 214 ? -30.498 -10.910 7.166 1.00 35.12 214 SER A O 1
ATOM 1702 N N . GLN A 1 215 ? -32.650 -10.854 6.575 1.00 36.75 215 GLN A N 1
ATOM 1703 C CA . GLN A 1 215 ? -33.114 -11.589 7.765 1.00 36.75 215 GLN A CA 1
ATOM 1704 C C . GLN A 1 215 ? -33.591 -13.020 7.485 1.00 36.75 215 GLN A C 1
ATOM 1706 O O . GLN A 1 215 ? -33.653 -13.817 8.414 1.00 36.75 215 GLN A O 1
ATOM 1711 N N . LYS A 1 216 ? -33.840 -13.399 6.222 1.00 30.89 216 LYS A N 1
ATOM 1712 C CA . LYS A 1 216 ? -34.140 -14.799 5.855 1.00 30.89 216 LYS A CA 1
ATOM 1713 C C . LYS A 1 216 ? -32.989 -15.515 5.141 1.00 30.89 216 LYS A C 1
ATOM 1715 O O . LYS A 1 216 ? -32.911 -16.733 5.223 1.00 30.89 216 LYS A O 1
ATOM 1720 N N . ALA A 1 217 ? -32.041 -14.791 4.538 1.00 29.86 217 ALA A N 1
ATOM 172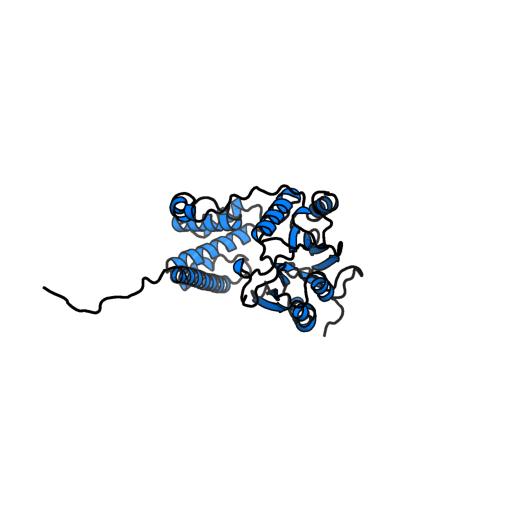1 C CA . ALA A 1 217 ? -30.843 -15.391 3.935 1.00 29.86 217 ALA A CA 1
ATOM 1722 C C . ALA A 1 217 ? -29.726 -15.732 4.950 1.00 29.86 217 ALA A C 1
ATOM 1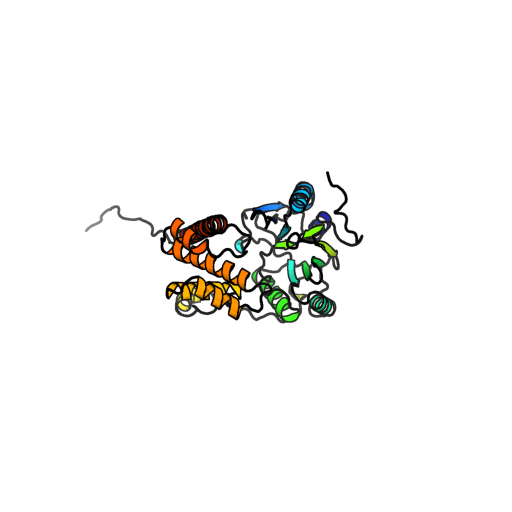724 O O . ALA A 1 217 ? -28.804 -16.478 4.614 1.00 29.86 217 ALA A O 1
ATOM 1725 N N . ASN A 1 218 ? -29.818 -15.234 6.191 1.00 29.41 218 ASN A N 1
ATOM 1726 C CA . ASN A 1 218 ? -28.847 -15.502 7.263 1.00 29.41 218 ASN A CA 1
ATOM 1727 C C . ASN A 1 218 ? -28.915 -16.930 7.828 1.00 29.41 218 ASN A C 1
ATOM 1729 O O . ASN A 1 218 ? -27.982 -17.350 8.505 1.00 29.41 218 ASN A O 1
ATOM 1733 N N . ALA A 1 219 ? -29.975 -17.688 7.534 1.00 32.16 219 ALA A N 1
ATOM 1734 C CA . ALA A 1 219 ? -30.074 -19.087 7.945 1.00 32.16 219 ALA A CA 1
ATOM 1735 C C . ALA A 1 219 ? -29.413 -20.061 6.946 1.00 32.16 219 ALA A C 1
ATOM 1737 O O . ALA A 1 219 ? -29.063 -21.170 7.335 1.00 32.16 219 ALA A O 1
ATOM 1738 N N . GLU A 1 220 ? -29.192 -19.661 5.684 1.00 31.72 220 GLU A N 1
ATOM 1739 C CA . GLU A 1 220 ? -28.813 -20.603 4.610 1.00 31.72 220 GLU A CA 1
ATOM 1740 C C . GLU A 1 220 ? -27.561 -20.214 3.792 1.00 31.72 220 GLU A C 1
ATOM 1742 O O . GLU A 1 220 ? -27.106 -20.998 2.963 1.00 31.72 220 GLU A O 1
ATOM 1747 N N . ARG A 1 221 ? -26.921 -19.056 4.034 1.00 31.55 221 ARG A N 1
ATOM 1748 C CA . ARG A 1 221 ? -25.695 -18.617 3.315 1.00 31.55 221 ARG A CA 1
ATOM 1749 C C . ARG A 1 221 ? -24.404 -18.664 4.150 1.00 31.55 221 ARG A C 1
ATOM 1751 O O . ARG A 1 221 ? -23.509 -17.842 3.981 1.00 31.55 221 ARG A O 1
ATOM 1758 N N . GLY A 1 222 ? -24.273 -19.673 5.011 1.00 27.25 222 GLY A N 1
ATOM 1759 C CA . GLY A 1 222 ? -23.063 -19.976 5.797 1.00 27.25 222 GLY A CA 1
ATOM 1760 C C . GLY A 1 222 ? -21.873 -20.569 5.016 1.00 27.25 222 GLY A C 1
ATOM 1761 O O . GLY A 1 222 ? -20.953 -21.115 5.621 1.00 27.25 222 GLY A O 1
ATOM 1762 N N . ALA A 1 223 ? -21.852 -20.490 3.686 1.00 34.84 223 ALA A N 1
ATOM 1763 C CA . ALA A 1 223 ? -20.785 -21.008 2.827 1.00 34.84 223 ALA A CA 1
ATOM 1764 C C . ALA A 1 223 ? -20.757 -20.133 1.558 1.00 34.84 223 ALA A C 1
ATOM 1766 O O . ALA A 1 223 ? -21.796 -19.936 0.948 1.00 34.84 223 ALA A O 1
ATOM 1767 N N . THR A 1 224 ? -19.681 -19.502 1.090 1.00 34.31 224 THR A N 1
ATOM 1768 C CA . THR A 1 224 ? -18.245 -19.735 1.235 1.00 34.31 224 THR A CA 1
ATOM 1769 C C . THR A 1 224 ? -17.495 -18.403 1.068 1.00 34.31 224 THR A C 1
ATOM 1771 O O . THR A 1 224 ? -17.358 -17.897 -0.045 1.00 34.31 224 THR A O 1
ATOM 1774 N N . HIS A 1 225 ? -16.939 -17.854 2.148 1.00 36.78 225 HIS A N 1
ATOM 1775 C CA . HIS A 1 225 ? -15.760 -16.993 2.038 1.00 36.78 225 HIS A CA 1
ATOM 1776 C C . HIS A 1 225 ? -14.607 -17.945 1.691 1.00 36.78 225 HIS A C 1
ATOM 1778 O O . HIS A 1 225 ? -14.272 -18.804 2.511 1.00 36.78 225 HIS A O 1
ATOM 1784 N N . GLN A 1 226 ? -14.047 -17.893 0.477 1.00 40.12 226 GLN A N 1
ATOM 1785 C CA . GLN A 1 226 ? -12.836 -18.671 0.207 1.00 40.12 226 GLN A CA 1
ATOM 1786 C C . GLN A 1 226 ? -11.709 -18.061 1.041 1.00 40.12 226 GLN A C 1
ATOM 1788 O O . GLN A 1 226 ? -11.159 -17.013 0.718 1.00 40.12 226 GLN A O 1
ATOM 1793 N N . ARG A 1 227 ? -11.450 -18.705 2.178 1.00 43.19 227 ARG A N 1
ATOM 1794 C CA . ARG A 1 227 ? -10.327 -18.445 3.072 1.00 43.19 227 ARG A CA 1
ATOM 1795 C C . ARG A 1 227 ? -9.034 -18.450 2.253 1.00 43.19 227 ARG A C 1
ATOM 1797 O O . ARG A 1 227 ? -8.850 -19.307 1.385 1.00 43.19 227 ARG A O 1
ATOM 1804 N N . THR A 1 228 ? -8.130 -17.521 2.539 1.00 58.44 228 THR A N 1
ATOM 1805 C CA . THR A 1 228 ? -6.754 -17.554 2.027 1.00 58.44 228 THR A CA 1
ATOM 1806 C C . THR A 1 228 ? -6.097 -18.902 2.364 1.00 58.44 228 THR A C 1
ATOM 1808 O O . THR A 1 228 ? -6.516 -19.569 3.313 1.00 58.44 228 THR A O 1
ATOM 1811 N N . PRO A 1 229 ? -5.050 -19.342 1.642 1.00 64.44 229 PRO A N 1
ATOM 1812 C CA . PRO A 1 229 ? -4.351 -20.590 1.958 1.00 64.44 229 PRO A CA 1
ATOM 1813 C C . PRO A 1 229 ? -3.957 -20.704 3.444 1.00 64.44 229 PRO A C 1
ATOM 1815 O O . PRO A 1 229 ? -4.188 -21.741 4.056 1.00 64.44 229 PRO A O 1
ATOM 1818 N N . SER A 1 230 ? -3.486 -19.616 4.059 1.00 61.34 230 SER A N 1
ATOM 1819 C CA . SER A 1 230 ? -3.165 -19.567 5.491 1.00 61.34 230 SER A CA 1
ATOM 1820 C C . SER A 1 230 ? -4.386 -19.593 6.416 1.00 61.34 230 SER A C 1
ATOM 1822 O O . SER A 1 230 ? -4.317 -20.173 7.495 1.00 61.34 230 SER A O 1
ATOM 1824 N N . GLU A 1 231 ? -5.518 -19.009 6.018 1.00 62.94 231 GLU A N 1
ATOM 1825 C CA . GLU A 1 231 ? -6.772 -19.104 6.783 1.00 62.94 231 GLU A CA 1
ATOM 1826 C C . GLU A 1 231 ? -7.404 -20.497 6.671 1.00 62.94 231 GLU A C 1
ATOM 1828 O O . GLU A 1 231 ? -8.021 -20.976 7.623 1.00 62.94 231 GLU A O 1
ATOM 1833 N N . ASN A 1 232 ? -7.234 -21.167 5.528 1.00 73.81 232 ASN A N 1
ATOM 1834 C CA . ASN A 1 232 ? -7.608 -22.567 5.356 1.00 73.81 232 ASN A CA 1
ATOM 1835 C C . ASN A 1 232 ? -6.775 -23.467 6.263 1.00 73.81 232 ASN A C 1
ATOM 1837 O O . ASN A 1 232 ? -7.348 -24.325 6.930 1.00 73.81 232 ASN A O 1
ATOM 1841 N N . ASP A 1 233 ? -5.462 -23.233 6.333 1.00 82.75 233 ASP A N 1
ATOM 1842 C CA . ASP A 1 233 ? -4.562 -23.962 7.230 1.00 82.75 233 ASP A CA 1
ATOM 1843 C C . ASP A 1 233 ? -4.941 -23.730 8.688 1.00 82.75 233 ASP A C 1
ATOM 1845 O O . ASP A 1 233 ? -5.136 -24.684 9.434 1.00 82.75 233 ASP A O 1
ATOM 1849 N N . TRP A 1 234 ? -5.140 -22.470 9.080 1.00 83.38 234 TRP A N 1
ATOM 1850 C CA . TRP A 1 234 ? -5.582 -22.111 10.424 1.00 83.38 234 TRP A CA 1
ATOM 1851 C C . TRP A 1 234 ? -6.894 -22.810 10.793 1.00 83.38 234 TRP A C 1
ATOM 1853 O O . TRP A 1 234 ? -6.980 -23.479 11.819 1.00 83.38 234 TRP A O 1
ATOM 1863 N N . ALA A 1 235 ? -7.916 -22.716 9.940 1.00 77.19 235 ALA A N 1
ATOM 1864 C CA . ALA A 1 235 ? -9.208 -23.345 10.195 1.00 77.19 235 ALA A CA 1
ATOM 1865 C C . ALA A 1 235 ? -9.149 -24.881 10.150 1.00 77.19 235 ALA A C 1
ATOM 1867 O O . ALA A 1 235 ? -9.928 -25.559 10.822 1.00 77.19 235 ALA A O 1
ATOM 1868 N N . TRP A 1 236 ? -8.251 -25.455 9.351 1.00 90.38 236 TRP A N 1
ATOM 1869 C CA . TRP A 1 236 ? -7.985 -26.888 9.361 1.00 90.38 236 TRP A CA 1
ATOM 1870 C C . TRP A 1 236 ? -7.340 -27.317 10.682 1.00 90.38 236 TRP A C 1
ATOM 1872 O O . TRP A 1 236 ? -7.825 -28.273 11.285 1.00 90.38 236 TRP A O 1
ATOM 1882 N N . VAL A 1 237 ? -6.341 -26.577 11.174 1.00 90.88 237 VAL A N 1
ATOM 1883 C CA . VAL A 1 237 ? -5.692 -26.840 12.467 1.00 90.88 237 VAL A CA 1
ATOM 1884 C C . VAL A 1 237 ? -6.703 -26.731 13.609 1.00 90.88 237 VAL A C 1
ATOM 1886 O O . VAL A 1 237 ? -6.798 -27.657 14.406 1.00 90.88 237 VAL A O 1
ATOM 1889 N N . MET A 1 238 ? -7.521 -25.673 13.651 1.00 86.31 238 MET A N 1
ATOM 1890 C CA . MET A 1 238 ? -8.555 -25.493 14.685 1.00 86.31 238 MET A CA 1
ATOM 1891 C C . MET A 1 238 ? -9.524 -26.686 14.750 1.00 86.31 238 MET A C 1
ATOM 1893 O O . MET A 1 238 ? -9.705 -27.269 15.815 1.00 86.31 238 MET A O 1
ATOM 1897 N N . ARG A 1 239 ? -10.056 -27.142 13.604 1.00 86.69 239 ARG A N 1
ATOM 1898 C CA . ARG A 1 239 ? -10.948 -28.322 13.539 1.00 86.69 239 ARG A CA 1
ATOM 1899 C C . ARG A 1 239 ? -10.285 -29.619 14.000 1.00 86.69 239 ARG A C 1
ATOM 1901 O O . ARG A 1 239 ? -10.958 -30.551 14.430 1.00 86.69 239 ARG A O 1
ATOM 1908 N N . ARG A 1 240 ? -8.970 -29.738 13.822 1.00 91.75 240 ARG A N 1
ATOM 1909 C CA . ARG A 1 240 ? -8.211 -30.926 14.225 1.00 91.75 240 ARG A CA 1
ATOM 1910 C C . ARG A 1 240 ? -7.881 -30.896 15.718 1.00 91.75 240 ARG A C 1
ATOM 1912 O O . ARG A 1 240 ? -7.946 -31.938 16.362 1.00 91.75 240 ARG A O 1
ATOM 1919 N N . LEU A 1 241 ? -7.617 -29.711 16.269 1.00 91.25 241 LEU A N 1
ATOM 1920 C CA . LEU A 1 241 ? -7.472 -29.491 17.709 1.00 91.25 241 LEU A CA 1
ATOM 1921 C C . LEU A 1 241 ? -8.767 -29.804 18.468 1.00 91.25 241 LEU A C 1
ATOM 1923 O O . LEU A 1 241 ? -8.711 -30.470 19.496 1.00 91.25 241 LEU A O 1
ATOM 1927 N N . GLU A 1 242 ? -9.929 -29.429 17.924 1.00 88.44 242 GLU A N 1
ATOM 1928 C CA . GLU A 1 242 ? -11.246 -29.812 18.467 1.00 88.44 242 GLU A CA 1
ATOM 1929 C C . GLU A 1 242 ? -11.439 -31.335 18.549 1.00 88.44 242 GLU A C 1
ATOM 1931 O O . GLU A 1 242 ? -12.129 -31.833 19.432 1.00 88.44 242 GLU A O 1
ATOM 1936 N N . ARG A 1 243 ? -10.796 -32.092 17.651 1.00 89.44 243 ARG A N 1
ATOM 1937 C CA . ARG A 1 243 ? -10.810 -33.565 17.638 1.00 89.44 243 ARG A CA 1
ATOM 1938 C C . ARG A 1 243 ? -9.725 -34.194 18.517 1.00 89.44 243 ARG A C 1
ATOM 1940 O O . ARG A 1 243 ? -9.561 -35.409 18.489 1.00 89.44 243 ARG A O 1
ATOM 1947 N N . GLY A 1 244 ? -8.973 -33.386 19.262 1.00 89.56 244 GLY A N 1
ATOM 1948 C CA . GLY A 1 244 ? -7.924 -33.856 20.164 1.00 89.56 244 GLY A CA 1
ATOM 1949 C C . GLY A 1 244 ? -6.617 -34.261 19.476 1.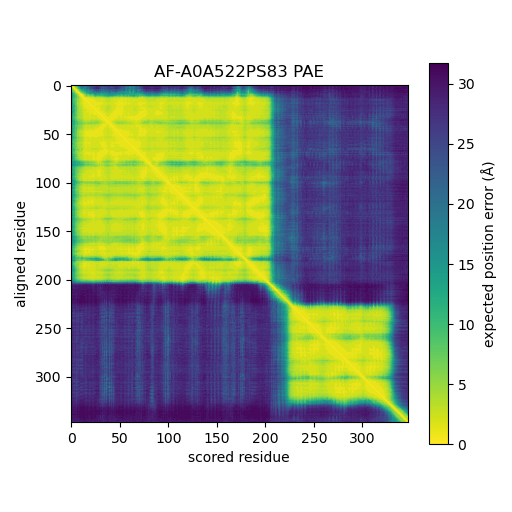00 89.56 244 GLY A C 1
ATOM 1950 O O . GLY A 1 244 ? -5.817 -34.970 20.084 1.00 89.56 244 GLY A O 1
ATOM 1951 N N . GLU A 1 245 ? -6.364 -33.841 18.229 1.00 91.56 245 GLU A N 1
ATOM 1952 C CA . GLU A 1 245 ? -5.063 -34.101 17.596 1.00 91.56 245 GLU A CA 1
ATOM 1953 C C . GLU A 1 245 ? -3.928 -33.325 18.286 1.00 91.56 245 GLU A C 1
ATOM 1955 O O . GLU A 1 245 ? -4.085 -32.173 18.697 1.00 91.56 245 GLU A O 1
ATOM 1960 N N . THR A 1 246 ? -2.759 -33.960 18.402 1.00 94.00 246 THR A N 1
ATOM 1961 C CA . THR A 1 246 ? -1.609 -33.417 19.137 1.00 94.00 246 THR A CA 1
ATOM 1962 C C . THR A 1 246 ? -0.736 -32.500 18.275 1.00 94.00 246 THR A C 1
ATOM 1964 O O . THR A 1 246 ? -0.668 -32.631 17.050 1.00 94.00 246 THR A O 1
ATOM 1967 N N . LEU A 1 247 ? -0.006 -31.587 18.929 1.00 92.69 247 LEU A N 1
ATOM 1968 C CA . LEU A 1 247 ? 0.905 -30.630 18.283 1.00 92.69 247 LEU A CA 1
ATOM 1969 C C . LEU A 1 247 ? 1.897 -31.276 17.289 1.00 92.69 247 LEU A C 1
ATOM 1971 O O . LEU A 1 247 ? 1.949 -30.801 16.153 1.00 92.69 247 LEU A O 1
ATOM 1975 N N . PRO A 1 248 ? 2.643 -32.353 17.629 1.00 94.56 248 PRO A N 1
ATOM 1976 C CA . PRO A 1 248 ? 3.597 -32.965 16.697 1.00 94.56 248 PRO A CA 1
ATOM 1977 C C . PRO A 1 248 ? 2.943 -33.471 15.412 1.00 94.56 248 PRO A C 1
ATOM 1979 O O . PRO A 1 248 ? 3.469 -33.257 14.322 1.00 94.56 248 PRO A O 1
ATOM 1982 N N . VAL A 1 249 ? 1.775 -34.106 15.542 1.00 93.19 249 VAL A N 1
ATOM 1983 C CA . VAL A 1 249 ? 1.036 -34.679 14.411 1.00 93.19 249 VAL A CA 1
ATOM 1984 C C . VAL A 1 249 ? 0.546 -33.574 13.482 1.00 93.19 249 VAL A C 1
ATOM 1986 O O . VAL A 1 249 ? 0.640 -33.702 12.263 1.00 93.19 249 VAL A O 1
ATOM 1989 N N . LEU A 1 250 ? 0.057 -32.467 14.044 1.00 93.94 250 LEU A N 1
ATOM 1990 C CA . LEU A 1 250 ? -0.406 -31.323 13.261 1.00 93.94 250 LEU A CA 1
ATOM 1991 C C . LEU A 1 250 ? 0.741 -30.598 12.563 1.00 93.94 250 LEU A C 1
ATOM 1993 O O . LEU A 1 250 ? 0.595 -30.244 11.396 1.00 93.94 250 LEU A O 1
ATOM 1997 N N . ILE A 1 251 ? 1.881 -30.413 13.236 1.00 93.56 251 ILE A N 1
ATOM 1998 C CA . ILE A 1 251 ? 3.076 -29.811 12.628 1.00 93.56 251 ILE A CA 1
ATOM 1999 C C . ILE A 1 251 ? 3.544 -30.657 11.443 1.00 93.56 251 ILE A C 1
ATOM 2001 O O . ILE A 1 251 ? 3.762 -30.103 10.371 1.00 93.56 251 ILE A O 1
ATOM 2005 N N . GLN A 1 252 ? 3.640 -31.981 11.606 1.00 91.31 252 GLN A N 1
ATOM 2006 C CA . GLN A 1 252 ? 4.068 -32.864 10.521 1.00 91.31 252 GLN A CA 1
ATOM 2007 C C . GLN A 1 252 ? 3.108 -32.790 9.332 1.00 91.31 252 GLN A C 1
ATOM 2009 O O . GLN A 1 252 ? 3.530 -32.483 8.223 1.00 91.31 252 GLN A O 1
ATOM 2014 N N . LYS A 1 253 ? 1.800 -32.955 9.576 1.00 91.44 253 LYS A N 1
ATOM 2015 C CA . LYS A 1 253 ? 0.791 -32.888 8.511 1.00 91.44 253 LYS A CA 1
ATOM 2016 C C . LYS A 1 253 ? 0.847 -31.559 7.761 1.00 91.44 253 LYS A C 1
ATOM 2018 O O . LYS A 1 253 ? 0.792 -31.570 6.538 1.00 91.44 253 LYS A O 1
ATOM 2023 N N . VAL A 1 254 ? 0.962 -30.429 8.471 1.00 89.44 254 VAL A N 1
ATOM 2024 C CA . VAL A 1 254 ? 1.046 -29.104 7.835 1.00 89.44 254 VAL A CA 1
ATOM 2025 C C . VAL A 1 254 ? 2.329 -28.930 7.036 1.00 89.44 254 VAL A C 1
ATOM 2027 O O . VAL A 1 254 ? 2.275 -28.334 5.965 1.00 89.44 254 VAL A O 1
ATOM 2030 N N . ALA A 1 255 ? 3.458 -29.453 7.512 1.00 88.31 255 ALA A N 1
ATOM 2031 C CA . ALA A 1 255 ? 4.708 -29.410 6.763 1.00 88.31 255 ALA A CA 1
ATOM 2032 C C . ALA A 1 255 ? 4.620 -30.239 5.472 1.00 88.31 255 ALA A C 1
ATOM 2034 O O . ALA A 1 255 ? 5.044 -29.754 4.427 1.00 88.31 255 ALA A O 1
ATOM 2035 N N . ASP A 1 256 ? 4.010 -31.427 5.532 1.00 83.50 256 ASP A N 1
ATOM 2036 C CA . ASP A 1 256 ? 3.915 -32.353 4.398 1.00 83.50 256 ASP A CA 1
ATOM 2037 C C . ASP A 1 256 ? 3.075 -31.792 3.242 1.00 83.50 256 ASP A C 1
ATOM 2039 O O . ASP A 1 256 ? 3.473 -31.906 2.088 1.00 83.50 256 ASP A O 1
ATOM 2043 N N . TYR A 1 257 ? 1.924 -31.161 3.521 1.00 86.38 257 TYR A N 1
ATOM 2044 C CA . TYR A 1 257 ? 1.079 -30.606 2.448 1.00 86.38 257 TYR A CA 1
ATOM 2045 C C . TYR A 1 257 ? 1.475 -29.182 2.017 1.00 86.38 257 TYR A C 1
ATOM 2047 O O . TYR A 1 257 ? 0.914 -28.659 1.052 1.00 86.38 257 TYR A O 1
ATOM 2055 N N . ARG A 1 258 ? 2.402 -28.532 2.737 1.00 84.62 258 ARG A N 1
ATOM 2056 C CA . ARG A 1 258 ? 2.956 -27.201 2.415 1.00 84.62 258 ARG A CA 1
ATOM 2057 C C . ARG A 1 258 ? 4.396 -27.276 1.925 1.00 84.62 258 ARG A C 1
ATOM 2059 O O . ARG A 1 258 ? 5.178 -26.353 2.167 1.00 84.62 258 ARG A O 1
ATOM 2066 N N . ASP A 1 259 ? 4.729 -28.345 1.214 1.00 78.25 259 ASP A N 1
ATOM 2067 C CA . ASP A 1 259 ? 5.986 -28.489 0.474 1.00 78.25 259 ASP A CA 1
ATOM 2068 C C . ASP A 1 259 ? 6.224 -27.335 -0.525 1.00 78.25 259 ASP A C 1
ATOM 2070 O O . ASP A 1 259 ? 7.367 -27.004 -0.828 1.00 78.25 259 ASP A O 1
ATOM 2074 N N . ASP A 1 260 ? 5.156 -26.634 -0.931 1.00 73.88 260 ASP A N 1
ATOM 2075 C CA . ASP A 1 260 ? 5.176 -25.394 -1.717 1.00 73.88 260 ASP A CA 1
ATOM 2076 C C . ASP A 1 260 ? 5.926 -24.224 -1.050 1.00 73.88 260 ASP A C 1
ATOM 2078 O O . ASP A 1 260 ? 6.257 -23.228 -1.704 1.00 73.88 260 ASP A O 1
ATOM 2082 N N . LYS A 1 261 ? 6.164 -24.285 0.265 1.00 71.12 261 LYS A N 1
ATOM 2083 C CA . LYS A 1 261 ? 6.829 -23.212 1.011 1.00 71.12 261 LYS A CA 1
ATOM 2084 C C . LYS A 1 261 ? 8.352 -23.369 0.965 1.00 71.12 261 LYS A C 1
ATOM 2086 O O . LYS A 1 261 ? 8.854 -24.469 1.137 1.00 71.12 261 LYS A O 1
ATOM 2091 N N . PRO A 1 262 ? 9.121 -22.261 0.913 1.00 67.81 262 PRO A N 1
ATOM 2092 C CA . PRO A 1 262 ? 10.586 -22.316 1.005 1.00 67.81 262 PRO A CA 1
ATOM 2093 C C . PRO A 1 262 ? 11.113 -22.971 2.291 1.00 67.81 262 PRO A C 1
ATOM 2095 O O . PRO A 1 262 ? 12.230 -23.472 2.327 1.00 67.81 262 PRO A O 1
ATOM 2098 N N . ASN A 1 263 ? 10.322 -22.932 3.368 1.00 83.31 263 ASN A N 1
ATOM 2099 C CA . ASN A 1 263 ? 10.597 -23.652 4.605 1.00 83.31 263 ASN A CA 1
ATOM 2100 C C . ASN A 1 263 ? 9.270 -24.170 5.199 1.00 83.31 263 ASN A C 1
ATOM 2102 O O . ASN A 1 263 ? 8.635 -23.465 5.998 1.00 83.31 263 ASN A O 1
ATOM 2106 N N . PRO A 1 264 ? 8.820 -25.370 4.787 1.00 84.62 264 PRO A N 1
ATOM 2107 C CA . PRO A 1 264 ? 7.545 -25.946 5.219 1.00 84.62 264 PRO A CA 1
ATOM 2108 C C . PRO A 1 264 ? 7.498 -26.175 6.729 1.00 84.62 264 PRO A C 1
ATOM 2110 O O . PRO A 1 264 ? 6.501 -25.868 7.380 1.00 84.62 264 PRO A O 1
ATOM 2113 N N . GLN A 1 265 ? 8.618 -26.613 7.311 1.00 89.06 265 GLN A N 1
ATOM 2114 C CA . GLN A 1 265 ? 8.719 -26.906 8.738 1.00 89.06 265 GLN A CA 1
ATOM 2115 C C . GLN A 1 265 ? 8.591 -25.646 9.600 1.00 89.06 265 GLN A C 1
ATOM 2117 O O . GLN A 1 265 ? 7.883 -25.647 10.610 1.00 89.06 265 GLN A O 1
ATOM 2122 N N . TYR A 1 266 ? 9.229 -24.551 9.184 1.00 90.12 266 TYR A N 1
ATOM 2123 C CA . TYR A 1 266 ? 9.058 -23.243 9.815 1.00 90.12 266 TYR A CA 1
ATOM 2124 C C . TYR A 1 266 ? 7.590 -22.801 9.777 1.00 90.12 266 TYR A C 1
ATOM 2126 O O . TYR A 1 266 ? 7.024 -22.414 10.802 1.00 90.12 266 TYR A O 1
ATOM 2134 N N . TYR A 1 267 ? 6.966 -22.880 8.597 1.00 84.69 267 TYR A N 1
ATOM 2135 C CA . TYR A 1 267 ? 5.581 -22.459 8.393 1.00 84.69 267 TYR A CA 1
ATOM 2136 C C . TYR A 1 267 ? 4.602 -23.278 9.243 1.00 84.69 267 TYR A C 1
ATOM 2138 O O . TYR A 1 267 ? 3.716 -22.712 9.892 1.00 84.69 267 TYR A O 1
ATOM 2146 N N . ALA A 1 268 ? 4.789 -24.597 9.278 1.00 90.19 268 ALA A N 1
ATOM 2147 C CA . ALA A 1 268 ? 3.965 -25.517 10.041 1.00 90.19 268 ALA A CA 1
ATOM 2148 C C . ALA A 1 268 ? 4.047 -25.248 11.543 1.00 90.19 268 ALA A C 1
ATOM 2150 O O . ALA A 1 268 ? 3.016 -25.050 12.187 1.00 90.19 268 ALA A O 1
ATOM 2151 N N . ARG A 1 269 ? 5.267 -25.146 12.090 1.00 92.12 269 ARG A N 1
ATOM 2152 C CA . ARG A 1 269 ? 5.475 -24.805 13.503 1.00 92.12 269 ARG A CA 1
ATOM 2153 C C . ARG A 1 269 ? 4.821 -23.477 13.849 1.00 92.12 269 ARG A C 1
ATOM 2155 O O . ARG A 1 269 ? 4.043 -23.428 14.790 1.00 92.12 269 ARG A O 1
ATOM 2162 N N . LEU A 1 270 ? 5.053 -22.434 13.049 1.00 87.81 270 LEU A N 1
ATOM 2163 C CA . LEU A 1 270 ? 4.483 -21.106 13.281 1.00 87.81 270 LEU A CA 1
ATOM 2164 C C . LEU A 1 270 ? 2.948 -21.098 13.280 1.00 87.81 270 LEU A C 1
ATOM 2166 O O . LEU A 1 270 ? 2.336 -20.415 14.103 1.00 87.81 270 LEU A O 1
ATOM 2170 N N . THR A 1 271 ? 2.331 -21.804 12.334 1.00 87.81 271 THR A N 1
ATOM 2171 C CA . THR A 1 271 ? 0.873 -21.819 12.160 1.00 87.81 271 THR A CA 1
ATOM 2172 C C . THR A 1 271 ? 0.202 -22.629 13.265 1.00 87.81 271 THR A C 1
ATOM 2174 O O . THR A 1 271 ? -0.756 -22.160 13.881 1.00 87.81 271 THR A O 1
ATOM 2177 N N . VAL A 1 272 ? 0.732 -23.819 13.556 1.00 95.19 272 VAL A N 1
ATOM 2178 C CA . VAL A 1 272 ? 0.127 -24.762 14.502 1.00 95.19 272 VAL A CA 1
ATOM 2179 C C . VAL A 1 272 ? 0.227 -24.274 15.944 1.00 95.19 272 VAL A C 1
ATOM 2181 O O . VAL A 1 272 ? -0.770 -24.312 16.660 1.00 95.19 272 VAL A O 1
ATOM 2184 N N . THR A 1 273 ? 1.379 -23.767 16.386 1.00 93.38 273 THR A N 1
ATOM 2185 C CA . THR A 1 273 ? 1.545 -23.281 17.770 1.00 93.38 273 THR A CA 1
ATOM 2186 C C . THR A 1 273 ? 0.696 -22.042 18.057 1.00 93.38 273 THR A C 1
ATOM 2188 O O . THR A 1 273 ? 0.159 -21.912 19.155 1.00 93.38 273 THR A O 1
ATOM 2191 N N . ARG A 1 274 ? 0.519 -21.142 17.077 1.00 94.06 274 ARG A N 1
ATOM 2192 C CA . ARG A 1 274 ? -0.370 -19.977 17.209 1.00 94.06 274 ARG A CA 1
ATOM 2193 C C . ARG A 1 274 ? -1.833 -20.395 17.297 1.00 94.06 274 ARG A C 1
ATOM 2195 O O . ARG A 1 274 ? -2.545 -19.889 18.161 1.00 94.06 274 ARG A O 1
ATOM 2202 N N . ALA A 1 275 ? -2.264 -21.318 16.437 1.00 90.44 275 ALA A N 1
ATOM 2203 C CA . ALA A 1 275 ? -3.622 -21.851 16.470 1.00 90.44 275 ALA A CA 1
ATOM 2204 C C . ALA A 1 275 ? -3.894 -22.598 17.784 1.00 90.44 275 ALA A C 1
ATOM 2206 O O . ALA A 1 275 ? -4.917 -22.363 18.417 1.00 90.44 275 ALA A O 1
ATOM 2207 N N . TYR A 1 276 ? -2.944 -23.415 18.249 1.00 95.50 276 TYR A N 1
ATOM 2208 C CA . TYR A 1 276 ? -3.020 -24.102 19.538 1.00 95.50 276 TYR A CA 1
ATOM 2209 C C . TYR A 1 276 ? -3.138 -23.124 20.707 1.00 95.50 276 TYR A C 1
ATOM 2211 O O . TYR A 1 276 ? -4.012 -23.288 21.557 1.00 95.50 276 TYR A O 1
ATOM 2219 N N . ALA A 1 277 ? -2.299 -22.082 20.734 1.00 92.44 277 ALA A N 1
ATOM 2220 C CA . ALA A 1 277 ? -2.344 -21.074 21.784 1.00 92.44 277 ALA A CA 1
ATOM 2221 C C . ALA A 1 277 ? -3.691 -20.342 21.804 1.00 92.44 277 ALA A C 1
ATOM 2223 O O . ALA A 1 277 ? -4.313 -20.233 22.856 1.00 92.44 277 ALA A O 1
ATOM 2224 N N . PHE A 1 278 ? -4.185 -19.901 20.644 1.00 92.44 278 PHE A N 1
ATOM 2225 C CA . PHE A 1 278 ? -5.503 -19.277 20.543 1.00 92.44 278 PHE A CA 1
ATOM 2226 C C . PHE A 1 278 ? -6.624 -20.224 20.997 1.00 92.44 278 PHE A C 1
ATOM 2228 O O . PHE A 1 278 ? -7.445 -19.849 21.833 1.00 92.44 278 PHE A O 1
ATOM 2235 N N . PHE A 1 279 ? -6.626 -21.465 20.500 1.00 93.81 279 PHE A N 1
ATOM 2236 C CA . PHE A 1 279 ? -7.614 -22.486 20.841 1.00 93.81 279 PHE A CA 1
ATOM 2237 C C . PHE A 1 279 ? -7.669 -22.724 22.351 1.00 93.81 279 PHE A C 1
ATOM 2239 O O . PHE A 1 279 ? -8.720 -22.541 22.959 1.00 93.81 279 PHE A O 1
ATOM 2246 N N . LYS A 1 280 ? -6.538 -23.037 22.985 1.00 95.25 280 LYS A N 1
ATOM 2247 C CA . LYS A 1 280 ? -6.489 -23.344 24.417 1.00 95.25 280 LYS A CA 1
ATOM 2248 C C . LYS A 1 280 ? -6.872 -22.158 25.302 1.00 95.25 280 LYS A C 1
ATOM 2250 O O . LYS A 1 280 ? -7.696 -22.314 26.198 1.00 95.25 280 LYS A O 1
ATOM 2255 N N . ILE A 1 281 ? -6.369 -20.961 25.001 1.00 94.06 281 ILE A N 1
ATOM 2256 C CA . ILE A 1 281 ? -6.720 -19.748 25.756 1.00 94.06 281 ILE A CA 1
ATOM 2257 C C . ILE A 1 281 ? -8.209 -19.409 25.606 1.00 94.06 281 ILE A C 1
ATOM 2259 O O . ILE A 1 281 ? -8.860 -19.032 26.580 1.00 94.06 281 ILE A O 1
ATOM 2263 N N . SER A 1 282 ? -8.786 -19.588 24.412 1.00 90.38 282 SER A N 1
ATOM 2264 C CA . SER A 1 282 ? -10.223 -19.362 24.205 1.00 90.38 282 SER A CA 1
ATOM 2265 C C . SER A 1 282 ? -11.105 -20.319 25.022 1.00 90.38 282 SER A C 1
ATOM 2267 O O . SER A 1 282 ? -12.180 -19.906 25.457 1.00 90.38 282 SER A O 1
ATOM 2269 N N . HIS A 1 283 ? -10.609 -21.529 25.314 1.00 92.12 283 HIS A N 1
ATOM 2270 C CA . HIS A 1 283 ? -11.259 -22.554 26.142 1.00 92.12 283 HIS A CA 1
ATOM 2271 C C . HIS A 1 283 ? -10.890 -22.474 27.637 1.00 92.12 283 HIS A C 1
ATOM 2273 O O . HIS A 1 283 ? -11.250 -23.361 28.404 1.00 92.12 283 HIS A O 1
ATOM 2279 N N . GLY A 1 284 ? -10.201 -21.411 28.070 1.00 90.38 284 GLY A N 1
ATOM 2280 C CA . GLY A 1 284 ? -9.901 -21.173 29.485 1.00 90.38 284 GLY A CA 1
ATOM 2281 C C . GLY A 1 284 ? -8.732 -21.985 30.048 1.00 90.38 284 GLY A C 1
ATOM 2282 O O . GLY A 1 284 ? -8.583 -22.051 31.265 1.00 90.38 284 GLY A O 1
ATOM 2283 N N . GLU A 1 285 ? -7.901 -22.584 29.192 1.00 94.00 285 GLU A N 1
ATOM 2284 C CA . GLU A 1 285 ? -6.687 -23.283 29.623 1.00 94.00 285 GLU A CA 1
ATOM 2285 C C . GLU A 1 285 ? -5.695 -22.312 30.284 1.00 94.00 285 GLU A C 1
ATOM 2287 O O . GLU A 1 285 ? -5.586 -21.141 29.902 1.00 94.00 285 GLU A O 1
ATOM 2292 N N . ASN A 1 286 ? -4.921 -22.819 31.242 1.00 95.38 286 ASN A N 1
ATOM 2293 C CA . ASN A 1 286 ? -3.908 -22.045 31.940 1.00 95.38 286 ASN A CA 1
ATOM 2294 C C . ASN A 1 286 ? -2.798 -21.570 30.963 1.00 95.38 286 ASN A C 1
ATOM 2296 O O . ASN A 1 286 ? -2.132 -22.403 30.339 1.00 95.38 286 ASN A O 1
ATOM 2300 N N . PRO A 1 287 ? -2.531 -20.251 30.843 1.00 94.12 287 PRO A N 1
ATOM 2301 C CA . PRO A 1 287 ? -1.509 -19.712 29.941 1.00 94.12 287 PRO A CA 1
ATOM 2302 C C . PRO A 1 287 ? -0.114 -20.323 30.111 1.00 94.12 287 PRO A C 1
ATOM 2304 O O . PRO A 1 287 ? 0.610 -20.501 29.128 1.00 94.12 287 PRO A O 1
ATOM 2307 N N . GLN A 1 288 ? 0.270 -20.671 31.338 1.00 93.75 288 GLN A N 1
ATOM 2308 C CA . GLN A 1 288 ? 1.556 -21.286 31.648 1.00 93.75 288 GLN A CA 1
ATOM 2309 C C . GLN A 1 288 ? 1.645 -22.717 31.096 1.00 93.75 288 GLN A C 1
ATOM 2311 O O . GLN A 1 288 ? 2.700 -23.121 30.603 1.00 93.75 288 GLN A O 1
ATOM 2316 N N . GLU A 1 289 ? 0.546 -23.472 31.120 1.00 93.44 289 GLU A N 1
ATOM 2317 C CA . GLU A 1 289 ? 0.479 -24.826 30.555 1.00 93.44 289 GLU A CA 1
ATOM 2318 C C . GLU A 1 289 ? 0.497 -24.789 29.027 1.00 93.44 289 GLU A C 1
ATOM 2320 O O . GLU A 1 289 ? 1.221 -25.559 28.392 1.00 93.44 289 GLU A O 1
ATOM 2325 N N . VAL A 1 290 ? -0.205 -23.821 28.431 1.00 94.25 290 VAL A N 1
ATOM 2326 C CA . VAL A 1 290 ? -0.141 -23.562 26.987 1.00 94.25 290 VAL A CA 1
ATOM 2327 C C . VAL A 1 290 ? 1.283 -23.198 26.565 1.00 94.25 290 VAL A C 1
ATOM 2329 O O . VAL A 1 290 ? 1.783 -23.739 25.578 1.00 94.25 290 VAL A O 1
ATOM 2332 N N . ALA A 1 291 ? 1.963 -22.331 27.324 1.00 94.06 291 ALA A N 1
ATOM 2333 C CA . ALA A 1 291 ? 3.345 -21.948 27.050 1.00 94.06 291 ALA A CA 1
ATOM 2334 C C . ALA A 1 291 ? 4.298 -23.152 27.139 1.00 94.06 291 ALA A C 1
ATOM 2336 O O . ALA A 1 291 ? 5.123 -23.349 26.247 1.00 94.06 291 ALA A O 1
ATOM 2337 N N . ARG A 1 292 ? 4.150 -23.998 28.167 1.00 95.00 292 ARG A N 1
ATOM 2338 C CA . ARG A 1 292 ? 4.936 -25.233 28.312 1.00 95.00 292 ARG A CA 1
ATOM 2339 C C . ARG A 1 292 ? 4.709 -26.196 27.143 1.00 95.00 292 ARG A C 1
ATOM 2341 O O . ARG A 1 292 ? 5.659 -26.815 26.682 1.00 95.00 292 ARG A O 1
ATOM 2348 N N . ALA A 1 293 ? 3.479 -26.312 26.646 1.00 93.06 293 ALA A N 1
ATOM 2349 C CA . ALA A 1 293 ? 3.159 -27.208 25.536 1.00 93.06 293 ALA A CA 1
ATOM 2350 C C . ALA A 1 293 ? 3.796 -26.770 24.204 1.00 93.06 293 ALA A C 1
ATOM 2352 O O . ALA A 1 293 ? 4.188 -27.618 23.404 1.00 93.06 293 ALA A O 1
ATOM 2353 N N . ILE A 1 294 ? 3.914 -25.460 23.952 1.00 95.94 294 ILE A N 1
ATOM 2354 C CA . ILE A 1 294 ? 4.456 -24.941 22.684 1.00 95.94 294 ILE A CA 1
ATOM 2355 C C . ILE A 1 294 ? 5.956 -24.618 22.731 1.00 95.94 294 ILE A C 1
ATOM 2357 O O . ILE A 1 294 ? 6.546 -24.389 21.674 1.00 95.94 294 ILE A O 1
ATOM 2361 N N . SER A 1 295 ? 6.590 -24.614 23.909 1.00 95.12 295 SER A N 1
ATOM 2362 C CA . SER A 1 295 ? 8.009 -24.250 24.053 1.00 95.12 295 SER A CA 1
ATOM 2363 C C . SER A 1 295 ? 8.966 -25.222 23.358 1.00 95.12 295 SER A C 1
ATOM 2365 O O . SER A 1 295 ? 10.052 -24.820 22.954 1.00 95.12 295 SER A O 1
ATOM 2367 N N . ALA A 1 296 ? 8.552 -26.472 23.138 1.00 93.31 296 ALA A N 1
ATOM 2368 C CA . ALA A 1 296 ? 9.322 -27.461 22.382 1.00 93.31 296 ALA A CA 1
ATOM 2369 C C . ALA A 1 296 ? 9.270 -27.257 20.852 1.00 93.31 296 ALA A C 1
ATOM 2371 O O . ALA A 1 296 ? 9.986 -27.939 20.117 1.00 93.31 296 ALA A O 1
ATOM 2372 N N . TYR A 1 297 ? 8.435 -26.337 20.350 1.00 94.00 297 TYR A N 1
ATOM 2373 C CA . TYR A 1 297 ? 8.160 -26.183 18.916 1.00 94.00 297 TYR A CA 1
ATOM 2374 C C . TYR A 1 297 ? 8.390 -24.758 18.378 1.00 94.00 297 TYR A C 1
ATOM 2376 O O . TYR A 1 297 ? 7.531 -24.242 17.655 1.00 94.00 297 TYR A O 1
ATOM 2384 N N . PRO A 1 298 ? 9.531 -24.098 18.660 1.00 90.31 298 PRO A N 1
ATOM 2385 C CA . PRO A 1 298 ? 9.810 -22.806 18.054 1.00 90.31 298 PRO A CA 1
ATOM 2386 C C . PRO A 1 298 ? 9.960 -22.938 16.521 1.00 90.31 298 PRO A C 1
ATOM 2388 O O . PRO A 1 298 ? 10.509 -23.937 16.028 1.00 90.31 298 PRO A O 1
ATOM 2391 N N . PRO A 1 299 ? 9.492 -21.945 15.738 1.00 84.75 299 PRO A N 1
ATOM 2392 C CA . PRO A 1 299 ? 9.609 -21.940 14.281 1.00 84.75 299 PRO A CA 1
ATOM 2393 C C . PRO A 1 299 ? 11.056 -22.069 13.802 1.00 84.75 299 PRO A C 1
ATOM 2395 O O . PRO A 1 299 ? 11.310 -22.753 12.812 1.00 84.75 299 PRO A O 1
ATOM 2398 N N . HIS A 1 300 ? 11.999 -21.459 14.526 1.00 78.00 300 HIS A N 1
ATOM 2399 C CA . HIS A 1 300 ? 13.434 -21.619 14.309 1.00 78.00 300 HIS A CA 1
ATOM 2400 C C . HIS A 1 300 ? 14.069 -22.446 15.426 1.00 78.00 300 HIS A C 1
ATOM 2402 O O . HIS A 1 300 ? 13.784 -22.235 16.600 1.00 78.00 300 HIS A O 1
ATOM 2408 N N . SER A 1 301 ? 14.981 -23.353 15.070 1.00 74.62 301 SER A N 1
ATOM 2409 C CA . SER A 1 301 ? 15.743 -24.155 16.041 1.00 74.62 301 SER A CA 1
ATOM 2410 C C . SER A 1 301 ? 16.685 -23.322 16.915 1.00 74.62 301 SER A C 1
ATOM 2412 O O . SER A 1 301 ? 17.023 -23.753 18.010 1.00 74.62 301 SER A O 1
ATOM 2414 N N . SER A 1 302 ? 17.100 -22.143 16.445 1.00 75.38 302 SER A N 1
ATOM 2415 C CA . SER A 1 302 ? 17.950 -21.201 17.180 1.00 75.38 302 SER A CA 1
ATOM 2416 C C . SER A 1 302 ? 17.175 -20.282 18.130 1.00 75.38 302 SER A C 1
ATOM 2418 O O . SER A 1 302 ? 17.787 -19.489 18.839 1.00 75.38 302 SER A O 1
ATOM 2420 N N . GLU A 1 303 ? 15.841 -20.315 18.107 1.00 79.06 303 GLU A N 1
ATOM 2421 C CA . GLU A 1 303 ? 15.009 -19.453 18.945 1.00 79.06 303 GLU A CA 1
ATOM 2422 C C . GLU A 1 303 ? 14.817 -20.075 20.333 1.00 79.06 303 GLU A C 1
ATOM 2424 O O . GLU A 1 303 ? 14.592 -21.279 20.468 1.00 79.06 303 GLU A O 1
ATOM 2429 N N . ASN A 1 304 ? 14.875 -19.246 21.379 1.00 90.31 304 ASN A N 1
ATOM 2430 C CA . ASN A 1 304 ? 14.565 -19.689 22.732 1.00 90.31 304 ASN A CA 1
ATOM 2431 C C . ASN A 1 304 ? 13.077 -20.072 22.819 1.00 90.31 304 ASN A C 1
ATOM 2433 O O . ASN A 1 304 ? 12.190 -19.217 22.738 1.00 90.31 304 ASN A O 1
ATOM 2437 N N . GLY A 1 305 ? 12.811 -21.367 22.997 1.00 87.00 305 GLY A N 1
ATOM 2438 C CA . GLY A 1 305 ? 11.461 -21.925 23.026 1.00 87.00 305 GLY A CA 1
ATOM 2439 C C . GLY A 1 305 ? 10.563 -21.345 24.122 1.00 87.00 305 GLY A C 1
ATOM 2440 O O . GLY A 1 305 ? 9.370 -21.142 23.896 1.00 87.00 305 GLY A O 1
ATOM 2441 N N . GLU A 1 306 ? 11.115 -21.012 25.290 1.00 89.38 306 GLU A N 1
ATOM 2442 C CA . GLU A 1 306 ? 10.345 -20.422 26.391 1.00 89.38 306 GLU A CA 1
ATOM 2443 C C . GLU A 1 306 ? 9.942 -18.975 26.101 1.00 89.38 306 GLU A C 1
ATOM 2445 O O . GLU A 1 306 ? 8.802 -18.579 26.352 1.00 89.38 306 GLU A O 1
ATOM 2450 N N . GLU A 1 307 ? 10.859 -18.178 25.552 1.00 82.25 307 GLU A N 1
ATOM 2451 C CA . GLU A 1 307 ? 10.583 -16.791 25.172 1.00 82.25 307 GLU A CA 1
ATOM 2452 C C . GLU A 1 307 ? 9.568 -16.727 24.023 1.00 82.25 307 GLU A C 1
ATOM 2454 O O . GLU A 1 307 ? 8.588 -15.972 24.072 1.00 82.25 307 GLU A O 1
ATOM 2459 N N . TYR A 1 308 ? 9.751 -17.595 23.027 1.00 88.62 308 TYR A N 1
ATOM 2460 C CA . TYR A 1 308 ? 8.802 -17.797 21.941 1.00 88.62 308 TYR A CA 1
ATOM 2461 C C . TYR A 1 308 ? 7.399 -18.133 22.463 1.00 88.62 308 TYR A C 1
ATOM 2463 O O . TYR A 1 308 ? 6.407 -17.527 22.032 1.00 88.62 308 TYR A O 1
ATOM 2471 N N . ALA A 1 309 ? 7.314 -19.076 23.403 1.00 91.69 309 ALA A N 1
ATOM 2472 C CA . ALA A 1 309 ? 6.059 -19.520 23.982 1.00 91.69 309 ALA A CA 1
ATOM 2473 C C . ALA A 1 309 ? 5.348 -18.391 24.735 1.00 91.69 309 ALA A C 1
ATOM 2475 O O . ALA A 1 309 ? 4.174 -18.129 24.470 1.00 91.69 309 ALA A O 1
ATOM 2476 N N . LYS A 1 310 ? 6.071 -17.657 25.595 1.00 89.19 310 LYS A N 1
ATOM 2477 C CA . LYS A 1 310 ? 5.538 -16.501 26.338 1.00 89.19 310 LYS A CA 1
ATOM 2478 C C . LYS A 1 310 ? 4.933 -15.460 25.398 1.00 89.19 310 LYS A C 1
ATOM 2480 O O . LYS A 1 310 ? 3.781 -15.064 25.569 1.00 89.19 310 LYS A O 1
ATOM 2485 N N . ARG A 1 311 ? 5.671 -15.063 24.355 1.00 89.25 311 ARG A N 1
ATOM 2486 C CA . ARG A 1 311 ? 5.201 -14.077 23.366 1.00 89.25 311 ARG A CA 1
ATOM 2487 C C . ARG A 1 311 ? 3.986 -14.574 22.580 1.00 89.25 311 ARG A C 1
ATOM 2489 O O . ARG A 1 311 ? 3.090 -13.792 22.268 1.00 89.25 311 ARG A O 1
ATOM 2496 N N . THR A 1 312 ? 3.958 -15.858 22.231 1.00 82.38 312 THR A N 1
ATOM 2497 C CA . THR A 1 312 ? 2.859 -16.458 21.459 1.00 82.38 312 THR A CA 1
ATOM 2498 C C . THR A 1 312 ? 1.577 -16.552 22.286 1.00 82.38 312 THR A C 1
ATOM 2500 O O . THR A 1 312 ? 0.510 -16.195 21.788 1.00 82.38 312 THR A O 1
ATOM 2503 N N . VAL A 1 313 ? 1.683 -16.937 23.560 1.00 91.81 313 VAL A N 1
ATOM 2504 C CA . VAL A 1 313 ? 0.554 -16.967 24.500 1.00 91.81 313 VAL A CA 1
ATOM 2505 C C . VAL A 1 313 ? 0.034 -15.563 24.798 1.00 91.81 313 VAL A C 1
ATOM 2507 O O . VAL A 1 313 ? -1.173 -15.348 24.744 1.00 91.81 313 VAL A O 1
ATOM 2510 N N . GLN A 1 314 ? 0.917 -14.584 25.017 1.00 80.81 314 GLN A N 1
ATOM 2511 C CA . GLN A 1 314 ? 0.510 -13.195 25.248 1.00 80.81 314 GLN A CA 1
ATOM 2512 C C . GLN A 1 314 ? -0.331 -12.643 24.085 1.00 80.81 314 GLN A C 1
ATOM 2514 O O . GLN A 1 314 ? -1.402 -12.076 24.294 1.00 80.81 314 GLN A O 1
ATOM 2519 N N . ARG A 1 315 ? 0.097 -12.895 22.841 1.00 85.62 315 ARG A N 1
ATOM 2520 C CA . ARG A 1 315 ? -0.681 -12.529 21.646 1.00 85.62 315 ARG A CA 1
ATOM 2521 C C . ARG A 1 315 ? -2.035 -13.236 21.587 1.00 85.62 315 ARG A C 1
ATOM 2523 O O . ARG A 1 315 ? -3.016 -12.615 21.193 1.00 85.62 315 ARG A O 1
ATOM 2530 N N . ALA A 1 316 ? -2.098 -14.512 21.969 1.00 86.00 316 ALA A N 1
ATOM 2531 C CA . ALA A 1 316 ? -3.350 -15.264 22.001 1.00 86.00 316 ALA A CA 1
ATOM 2532 C C . ALA A 1 316 ? -4.338 -14.688 23.031 1.00 86.00 316 ALA A C 1
ATOM 2534 O O . ALA A 1 316 ? -5.516 -14.540 22.715 1.00 86.00 316 ALA A O 1
ATOM 2535 N N . ILE A 1 317 ? -3.861 -14.292 24.216 1.00 87.50 317 ILE A N 1
ATOM 2536 C CA . ILE A 1 317 ? -4.674 -13.625 25.246 1.00 87.50 317 ILE A CA 1
ATOM 2537 C C . ILE A 1 317 ? -5.264 -12.322 24.703 1.00 87.50 317 ILE A C 1
ATOM 2539 O O . ILE A 1 317 ? -6.473 -12.110 24.789 1.00 87.50 317 ILE A O 1
ATOM 2543 N N . GLU A 1 318 ? -4.435 -11.474 24.093 1.00 80.25 318 GLU A N 1
ATOM 2544 C CA . GLU A 1 318 ? -4.888 -10.214 23.492 1.00 80.25 318 GLU A CA 1
ATOM 2545 C C . GLU A 1 318 ? -5.912 -10.446 22.378 1.00 80.25 318 GLU A C 1
ATOM 2547 O O . GLU A 1 318 ? -6.910 -9.731 22.287 1.00 80.25 318 GLU A O 1
ATOM 2552 N N . GLN A 1 319 ? -5.692 -11.459 21.539 1.00 78.44 319 GLN A N 1
ATOM 2553 C CA . GLN A 1 319 ? -6.598 -11.803 20.449 1.00 78.44 319 GLN A CA 1
ATOM 2554 C C . GLN A 1 319 ? -7.956 -12.287 20.976 1.00 78.44 319 GLN A C 1
ATOM 2556 O O . GLN A 1 319 ? -8.989 -11.813 20.508 1.00 78.44 319 GLN A O 1
ATOM 2561 N N . VAL A 1 320 ? -7.969 -13.167 21.983 1.00 84.06 320 VAL A N 1
ATOM 2562 C CA . VAL A 1 320 ? -9.204 -13.646 22.628 1.00 84.06 320 VAL A CA 1
ATOM 2563 C C . VAL A 1 320 ? -9.934 -12.502 23.339 1.00 84.06 320 VAL A C 1
ATOM 2565 O O . VAL A 1 320 ? -11.158 -12.407 23.237 1.00 84.06 320 VAL A O 1
ATOM 2568 N N . ALA A 1 321 ? -9.210 -11.599 24.007 1.00 78.19 321 ALA A N 1
ATOM 2569 C CA . ALA A 1 321 ? -9.798 -10.426 24.654 1.00 78.19 321 ALA A CA 1
ATOM 2570 C C . ALA A 1 321 ? -10.499 -9.504 23.642 1.00 78.19 321 ALA A C 1
ATOM 2572 O O . ALA A 1 321 ? -11.643 -9.109 23.871 1.00 78.19 321 ALA A O 1
ATOM 2573 N N . ARG A 1 322 ? -9.867 -9.228 22.491 1.00 74.56 322 ARG A N 1
ATOM 2574 C CA . ARG A 1 322 ? -10.480 -8.444 21.402 1.00 74.56 322 ARG A CA 1
ATOM 2575 C C . ARG A 1 322 ? -11.720 -9.129 20.827 1.00 74.56 322 ARG A C 1
ATOM 2577 O O . ARG A 1 322 ? -12.733 -8.468 20.624 1.00 74.56 322 ARG A O 1
ATOM 2584 N N . SER A 1 323 ? -11.671 -10.448 20.617 1.00 68.88 323 SER A N 1
ATOM 2585 C CA . SER A 1 323 ? -12.828 -11.215 20.132 1.00 68.88 323 SER A CA 1
ATOM 2586 C C . SER A 1 323 ? -14.016 -11.155 21.098 1.00 68.88 323 SER A C 1
ATOM 2588 O O . SER A 1 323 ? -15.150 -11.002 20.653 1.00 68.88 323 SER A O 1
ATOM 2590 N N . ARG A 1 324 ? -13.770 -11.204 22.414 1.00 75.69 324 ARG A N 1
ATOM 2591 C CA . ARG A 1 324 ? -14.820 -11.065 23.441 1.00 75.69 324 ARG A CA 1
ATOM 2592 C C . ARG A 1 324 ? -15.372 -9.637 23.532 1.00 75.69 324 ARG A C 1
ATOM 2594 O O . ARG A 1 324 ? -16.569 -9.462 23.722 1.00 75.69 324 ARG A O 1
ATOM 2601 N N . GLN A 1 325 ? -14.527 -8.617 23.367 1.00 59.03 325 GLN A N 1
ATOM 2602 C CA . GLN A 1 325 ? -14.964 -7.215 23.345 1.00 59.03 325 GLN A CA 1
ATOM 2603 C C . GLN A 1 325 ? -15.873 -6.911 22.148 1.00 59.03 325 GLN A C 1
ATOM 2605 O O . GLN A 1 325 ? -16.896 -6.262 22.335 1.00 59.03 325 GLN A O 1
ATOM 2610 N N . HIS A 1 326 ? -15.549 -7.423 20.955 1.00 46.41 326 HIS A N 1
ATOM 2611 C CA . HIS A 1 326 ? -16.419 -7.295 19.779 1.00 46.41 326 HIS A CA 1
ATOM 2612 C C . HIS A 1 326 ? -17.767 -8.013 19.954 1.00 46.41 326 HIS A C 1
ATOM 2614 O O . HIS A 1 326 ? -18.798 -7.454 19.595 1.00 46.41 326 HIS A O 1
ATOM 2620 N N . GLN A 1 327 ? -17.787 -9.198 20.577 1.00 51.69 327 GLN A N 1
ATOM 2621 C CA . GLN A 1 327 ? -19.041 -9.907 20.875 1.00 51.69 327 GLN A CA 1
ATOM 2622 C C . GLN A 1 327 ? -19.918 -9.167 21.899 1.00 51.69 327 GLN A C 1
ATOM 2624 O O . GLN A 1 327 ? -21.139 -9.178 21.778 1.00 51.69 327 GLN A O 1
ATOM 2629 N N . ASN A 1 328 ? -19.316 -8.480 22.876 1.00 48.78 328 ASN A N 1
ATOM 2630 C CA . ASN A 1 328 ? -20.060 -7.696 23.866 1.00 48.78 328 ASN A CA 1
ATOM 2631 C C . ASN A 1 328 ? -20.563 -6.342 23.328 1.00 48.78 328 ASN A C 1
ATOM 2633 O O . ASN A 1 328 ? -21.544 -5.822 23.853 1.00 48.78 328 ASN A O 1
ATOM 2637 N N . SER A 1 329 ? -19.932 -5.766 22.296 1.00 42.25 329 SER A N 1
ATOM 2638 C CA . SER A 1 329 ? -20.390 -4.516 21.662 1.00 42.25 329 SER A CA 1
ATOM 2639 C C . SER A 1 329 ? -21.544 -4.695 20.666 1.00 42.25 329 SER A C 1
ATOM 2641 O O . SER A 1 329 ? -22.161 -3.708 20.280 1.00 42.25 329 SER A O 1
ATOM 2643 N N . GLU A 1 330 ? -21.849 -5.930 20.256 1.00 38.25 330 GLU A N 1
ATOM 2644 C CA . GLU A 1 330 ? -22.940 -6.253 19.319 1.00 38.25 330 GLU A CA 1
ATOM 2645 C C . GLU A 1 330 ? -24.243 -6.708 20.012 1.00 38.25 330 GLU A C 1
ATOM 2647 O O . GLU A 1 330 ? -25.230 -7.002 19.338 1.00 38.25 330 GLU A O 1
ATOM 2652 N N . ALA A 1 331 ? -24.297 -6.738 21.350 1.00 33.38 331 ALA A N 1
ATOM 2653 C CA . ALA A 1 331 ? -25.520 -7.062 22.089 1.00 33.38 331 ALA A CA 1
ATOM 2654 C C . ALA A 1 331 ? -26.428 -5.815 22.239 1.00 33.38 331 ALA A C 1
ATOM 2656 O O . ALA A 1 331 ? -26.024 -4.852 22.896 1.00 33.38 331 ALA A O 1
ATOM 2657 N N . PRO A 1 332 ? -27.657 -5.789 21.679 1.00 37.16 332 PRO A N 1
ATOM 2658 C CA . PRO A 1 332 ? -28.560 -4.651 21.833 1.00 37.16 332 PRO A CA 1
ATOM 2659 C C . PRO A 1 332 ? -29.095 -4.564 23.269 1.00 37.16 332 PRO A C 1
ATOM 2661 O O . PRO A 1 332 ? -29.638 -5.530 23.808 1.00 37.16 332 PRO A O 1
ATOM 2664 N N . SER A 1 333 ? -28.980 -3.381 23.881 1.00 39.25 333 SER A N 1
ATOM 2665 C CA . SER A 1 333 ? -29.599 -3.073 25.169 1.00 39.25 333 SER A CA 1
ATOM 2666 C C . SER A 1 333 ? -31.124 -3.035 25.019 1.00 39.25 333 SER A C 1
ATOM 2668 O O . SER A 1 333 ? -31.700 -2.102 24.461 1.00 39.25 333 SER A O 1
ATOM 2670 N N . GLN A 1 334 ? -31.817 -4.058 25.522 1.00 35.25 334 GLN A N 1
ATOM 2671 C CA . GLN A 1 334 ? -33.256 -3.945 25.741 1.00 35.25 334 GLN A CA 1
ATOM 2672 C C . GLN A 1 334 ? -33.497 -3.006 26.925 1.00 35.25 334 GLN A C 1
ATOM 2674 O O . GLN A 1 334 ? -33.174 -3.310 28.073 1.00 35.25 334 GLN A O 1
ATOM 2679 N N . GLY A 1 335 ? -34.012 -1.823 26.591 1.00 33.44 335 GLY A N 1
ATOM 2680 C CA . GLY A 1 335 ? -34.312 -0.742 27.510 1.00 33.44 335 GLY A CA 1
ATOM 2681 C C . GLY A 1 335 ? -35.396 -1.097 28.525 1.00 33.44 335 GLY A C 1
ATOM 2682 O O . GLY A 1 335 ? -36.448 -1.645 28.202 1.00 33.44 335 GLY A O 1
ATOM 2683 N N . GLN A 1 336 ? -35.124 -0.703 29.764 1.00 38.34 336 GLN A N 1
ATOM 2684 C CA . GLN A 1 336 ? -36.108 -0.491 30.813 1.00 38.34 336 GLN A CA 1
ATOM 2685 C C . GLN A 1 336 ? -36.913 0.783 30.513 1.00 38.34 336 GLN A C 1
ATOM 2687 O O . GLN A 1 336 ? -36.326 1.858 30.440 1.00 38.34 336 GLN A O 1
ATOM 2692 N N . ALA A 1 337 ? -38.236 0.660 30.374 1.00 32.59 337 ALA A N 1
ATOM 2693 C CA . ALA A 1 337 ? -39.282 1.653 30.687 1.00 32.59 337 ALA A CA 1
ATOM 2694 C C . ALA A 1 337 ? -40.608 1.067 30.154 1.00 32.59 337 ALA A C 1
ATOM 2696 O O . ALA A 1 337 ? -40.723 0.787 28.972 1.00 32.59 337 ALA A O 1
ATOM 2697 N N . SER A 1 338 ? -41.662 0.811 30.924 1.00 32.78 338 SER A N 1
ATOM 2698 C CA . SER A 1 338 ? -42.365 1.775 31.765 1.00 32.78 338 SER A CA 1
ATOM 2699 C C . SER A 1 338 ? -43.368 1.044 32.665 1.00 32.78 338 SER A C 1
ATOM 2701 O O . SER A 1 338 ? -44.181 0.271 32.169 1.00 32.78 338 SER A O 1
ATOM 2703 N N . GLN A 1 339 ? -43.385 1.355 33.959 1.00 33.62 339 GLN A N 1
ATOM 2704 C CA . GLN A 1 339 ? -44.584 1.257 34.797 1.00 33.62 339 GLN A CA 1
ATOM 2705 C C . GLN A 1 339 ? -44.539 2.383 35.829 1.00 33.62 339 GLN A C 1
ATOM 2707 O O . GLN A 1 339 ? -43.836 2.282 36.830 1.00 33.62 339 GLN A O 1
ATOM 2712 N N . LYS A 1 340 ? -45.311 3.449 35.596 1.00 32.34 340 LYS A N 1
ATOM 2713 C CA . LYS A 1 340 ? -45.923 4.249 36.664 1.00 32.34 340 LYS A CA 1
ATOM 2714 C C . LYS A 1 340 ? -47.303 4.751 36.214 1.00 32.34 340 LYS A C 1
ATOM 2716 O O . LYS A 1 340 ? -47.460 5.220 35.093 1.00 32.34 340 LYS A O 1
ATOM 2721 N N . LEU A 1 341 ? -48.247 4.560 37.142 1.00 31.47 341 LEU A N 1
ATOM 2722 C CA . LEU A 1 341 ? -49.629 5.043 37.314 1.00 31.47 341 LEU A CA 1
ATOM 2723 C C . LEU A 1 341 ? -49.896 6.441 36.719 1.00 31.47 341 LEU A C 1
ATOM 2725 O O . LEU A 1 341 ? -48.969 7.235 36.641 1.00 31.47 341 LEU A O 1
ATOM 2729 N N . GLY A 1 342 ? -51.105 6.905 36.385 1.00 27.09 342 GLY A N 1
ATOM 2730 C CA . GLY A 1 342 ? -52.521 6.579 36.649 1.00 27.09 342 GLY A CA 1
ATOM 2731 C C . GLY A 1 342 ? -53.319 7.827 36.178 1.00 27.09 342 GLY A C 1
ATOM 2732 O O . GLY A 1 342 ? -52.733 8.899 36.090 1.00 27.09 342 GLY A O 1
ATOM 2733 N N . LEU A 1 343 ? -54.580 7.784 35.738 1.00 30.14 343 LEU A N 1
ATOM 2734 C CA . LEU A 1 343 ? -55.782 7.896 36.575 1.00 30.14 343 LEU A CA 1
ATOM 2735 C C . LEU A 1 343 ? -57.043 7.964 35.677 1.00 30.14 343 LEU A C 1
ATOM 2737 O O . LEU A 1 343 ? -57.045 8.689 34.691 1.00 30.14 343 LEU A O 1
ATOM 2741 N N . ARG A 1 344 ? -58.085 7.237 36.119 1.00 30.64 344 ARG A N 1
ATOM 2742 C CA . ARG A 1 344 ? -59.554 7.466 36.095 1.00 30.64 344 ARG A CA 1
ATOM 2743 C C . ARG A 1 344 ? -60.208 8.242 34.941 1.00 30.64 344 ARG A C 1
ATOM 2745 O O . ARG A 1 344 ? -59.856 9.385 34.708 1.00 30.64 344 ARG A O 1
ATOM 2752 N N . ILE A 1 345 ? -61.333 7.697 34.461 1.00 27.08 345 ILE A N 1
ATOM 2753 C CA . ILE A 1 345 ? -62.687 8.286 34.573 1.00 27.08 345 ILE A CA 1
ATOM 2754 C C . ILE A 1 345 ? -63.724 7.143 34.456 1.00 27.08 345 ILE A C 1
ATOM 2756 O O . ILE A 1 345 ? -63.614 6.289 33.582 1.00 27.08 345 ILE A O 1
ATOM 2760 N N . THR A 1 346 ? -64.692 7.138 35.373 1.00 30.06 346 THR A N 1
ATOM 2761 C CA . THR A 1 346 ? -66.031 6.503 35.307 1.00 30.06 346 THR A CA 1
ATOM 2762 C C . THR A 1 346 ? -67.061 7.652 35.290 1.00 30.06 346 THR A C 1
ATOM 2764 O O . THR A 1 346 ? -66.657 8.773 35.626 1.00 30.06 346 THR A O 1
ATOM 2767 N N . PRO A 1 347 ? -68.362 7.460 34.987 1.00 47.47 347 PRO A N 1
ATOM 2768 C CA . PRO A 1 347 ? -69.169 6.227 35.013 1.00 47.47 347 PRO A CA 1
ATOM 2769 C C . PRO A 1 347 ? -69.289 5.488 33.683 1.00 47.47 347 PRO A C 1
ATOM 2771 O O . PRO A 1 347 ? -69.306 6.162 32.630 1.00 47.47 347 PRO A O 1
#

Radius of gyration: 24.74 Å; Cα contacts (8 Å, |Δi|>4): 523; chains: 1; bounding box: 93×54×62 Å

Solvent-accessible surface area (backbone atoms only — not comparable to full-atom values): 19577 Å² total; per-residue (Å²): 126,95,78,74,91,62,64,62,92,49,89,73,42,38,48,44,40,56,48,45,63,75,73,46,55,57,77,38,29,30,44,39,36,40,38,22,76,92,79,69,44,75,50,76,46,76,42,31,39,44,47,53,43,49,77,39,44,68,59,50,53,52,43,36,76,74,45,19,29,53,28,33,36,58,30,28,38,37,93,84,46,90,72,65,49,79,86,22,54,62,43,52,38,50,45,51,43,40,18,78,60,66,17,60,62,29,51,51,52,53,77,71,36,88,39,44,66,82,43,22,34,45,29,39,57,42,94,62,23,35,39,40,33,34,41,33,44,96,48,52,67,70,58,44,26,44,47,27,48,26,48,31,74,75,48,47,43,47,80,87,55,33,57,74,55,49,61,45,76,45,36,46,40,46,32,50,90,46,92,74,66,30,68,15,40,28,37,78,72,44,88,69,72,38,47,71,85,58,46,65,56,75,64,77,86,76,79,81,89,59,83,85,52,66,79,71,48,73,81,76,61,91,70,79,82,85,59,51,76,68,51,45,48,45,54,50,50,49,60,39,47,76,71,68,57,52,69,71,62,50,27,50,56,43,19,66,80,32,64,88,42,99,50,20,62,35,52,15,27,51,50,46,48,49,44,50,31,35,53,41,51,69,72,69,48,58,62,69,59,51,22,62,70,38,23,86,47,45,49,46,91,88,50,61,20,63,61,50,14,49,56,48,37,52,52,23,52,53,51,46,51,52,55,52,51,56,59,62,72,70,60,81,81,81,76,90,83,87,90,79,88,86,81,88,87,83,134

Foldseek 3Di:
DPPDPQDDPDPQWDALLRVLVLQDDQAFWKWKWKAAPVVRDIDIDTDGSVCVSPVCPVVNQVSLVVLIFIWMQNAGFDPPDPDLDPNRGDFHFKAKFWFPDQQVQLVVCQVPDQQADWFFKWKDQDVRTIMTMATEHPDDQVLRLQLNCLSCVRRNGDNVQSHNRDIDGRASGWDSPDPPTDHITMHGDDSDYYYSVSGNGDGDDDDDDDPVCVPVCVVPPPDDPPDDPLRVLLVVLLVVVVVVDALVVQLVVQLVVVVVDPRSSLVSLVSNLLSQLLNCVLVVHDLVVSLVRSLVRHSDPPDRSNVSSNVSNVVSNVVSVVVVVVVVVPDDDPDDDDDDDDDDDDD

Sequence (347 aa):
MPQLEQNPADPYALTPEQYIKANYEPTDRLALVVLNRQQAETIQRIATAEAIATRFQGWLRHKNAQGSDIYISQNVLNQDADGRTKADIKTIRHVYLDLDRDGEQALAKIKASPNVPTPNFVINTSPGKYQVIWKVQGMKQAESENLMRAMVREFGGDHAATDSTRVLRLPGFFNKKYEKGHRIDAWQHSCQTYQQSDFKVALGTGQELNPASSQKANAERGATHQRTPSENDWAWVMRRLERGETLPVLIQKVADYRDDKPNPQYYARLTVTRAYAFFKISHGENPQEVARAISAYPPHSSENGEEYAKRTVQRAIEQVARSRQHQNSEAPSQGQASQKLGLRITP